Protein AF-0000000084360233 (afdb_homodimer)

pLDDT: mean 89.82, std 8.95, range [56.59, 98.44]

Secondary structure (DSSP, 8-state):
---HHHHHHHHHHHHHHHHHHHHHHTSHHHHTSHHHHHHHHHHHHHHHHHHTTTHHHHHHHHTT--HHHHHHHHHHHHHHHHHHHHHHHHHHHHSEEEE--SSHHHHHHHHHHHHHHHHHHHHHIIIIIHHHHHHHHHH-/---HHHHHHHHHHHHHHHHHHHHHHTSHHHHTSHHHHHHHHHHHHHHHHHHTTTHHHHHHHHTT--HHHHHHHHHHHHHHHHHHHHHHHHHHHHSBTBS--SSHHHHHHHHHHHHHHHHHHHHHIIIIIHHHHHHHHHH-

Nearest PDB structures (foldseek):
  5xsj-assembly1_L  TM=4.490E-01  e=3.623E-01  Clostridium beijerinckii NCIMB 8052
  2lk4-assembly1_A  TM=4.803E-01  e=9.882E-01  Homo sapiens
  1ktm-assembly1_A  TM=4.653E-01  e=1.476E+00  Gallus gallus
  2l6h-assembly1_A  TM=3.583E-01  e=4.428E-01  unclassified
  5xsj-assembly1_L  TM=4.474E-01  e=2.215E-01  Clostridium beijerinckii NCIMB 8052

Foldseek 3Di:
DDDPVNLLVLLVLLLVLLVVLLVQLVDPVSCPDPVSLVSVVVSLVSVVVSLCPCVVLLVVQCVPPDPVSPVVSVVLVVLSVVLVVLSVVLCVVQPPVHNPPPPSVVNSVSSNVNSVSSNVSSCCCVPPSVVVSVVVVVVD/DDDPVNLLVLLVLLLVLLVVLLVQLVDPVSCPDPVSLVSVVVSLVSVVVSLCPCVVLLVVQCVPPDPVSPVVSVVLNVLSVVLVVLSVVLCVVQPPVHNPPPPSVVNSVSSNVNSVSSNVSSCCCVPPSVVVSVVVVVVD

Sequence (280 aa):
MISIAYLNEQNHQIAELAKVLAYLFQDREMCDSEVTYELFERYLEKFDAHMSKNKEIYSTMLNNHDGSVKATVERFMEGEREIKRVFKAYTSKWCTNGLHIANHQEFAKESDEMFELVWNRIQAESEQLYPFFREYRDAAMISIAYLNEQNHQIAELAKVLAYLFQDREMCDSEVTYELFERYLEKFDAHMSKNKEIYSTMLNNHDGSVKATVERFMEGEREIKRVFKAYTSKWCTNGLHIANHQEFAKESDEMFELVWNRIQAESEQLYPFFREYRDAA

Radius of gyration: 24.99 Å; Cα contacts (8 Å, |Δi|>4): 173; chains: 2; bounding box: 40×82×51 Å

Structure (mmCIF, N/CA/C/O backbone):
data_AF-0000000084360233-model_v1
#
loop_
_entity.id
_entity.type
_entity.pdbx_description
1 polymer 'Hemerythrin-like domain-containing protein'
#
loop_
_atom_site.group_PDB
_atom_site.id
_atom_site.type_symbol
_atom_site.label_atom_id
_atom_site.label_alt_id
_atom_site.label_comp_id
_atom_site.label_asym_id
_atom_site.label_entity_id
_atom_site.label_seq_id
_atom_site.pdbx_PDB_ins_code
_atom_site.Cartn_x
_atom_site.Cartn_y
_atom_site.Cartn_z
_atom_site.occupancy
_atom_site.B_iso_or_equiv
_atom_site.auth_seq_id
_atom_site.auth_comp_id
_atom_site.auth_asym_id
_atom_site.auth_atom_id
_atom_site.pdbx_PDB_model_num
ATOM 1 N N . MET A 1 1 ? -19.828 23.625 3.701 1 64 1 MET A N 1
ATOM 2 C CA . MET A 1 1 ? -18.859 23.938 4.746 1 64 1 MET A CA 1
ATOM 3 C C . MET A 1 1 ? -17.969 22.734 5.059 1 64 1 MET A C 1
ATOM 5 O O . MET A 1 1 ? -18.484 21.625 5.211 1 64 1 MET A O 1
ATOM 9 N N . ILE A 1 2 ? -16.688 22.922 4.934 1 71.44 2 ILE A N 1
ATOM 10 C CA . ILE A 1 2 ? -15.805 21.781 5.133 1 71.44 2 ILE A CA 1
ATOM 11 C C . ILE A 1 2 ? -15.75 21.422 6.617 1 71.44 2 ILE A C 1
ATOM 13 O O . ILE A 1 2 ? -15.711 22.297 7.473 1 71.44 2 ILE A O 1
ATOM 17 N N . SER A 1 3 ? -16.016 20.156 6.902 1 87.31 3 SER A N 1
ATOM 18 C CA . SER A 1 3 ? -16.031 19.641 8.273 1 87.31 3 SER A CA 1
ATOM 19 C C . SER A 1 3 ? -14.617 19.391 8.781 1 87.31 3 SER A C 1
ATOM 21 O O . SER A 1 3 ? -13.773 18.844 8.062 1 87.31 3 SER A O 1
ATOM 23 N N . ILE A 1 4 ? -14.344 19.922 9.938 1 90.56 4 ILE A N 1
ATOM 24 C CA . ILE A 1 4 ? -13.062 19.703 10.594 1 90.56 4 ILE A CA 1
ATOM 25 C C . ILE A 1 4 ? -12.805 18.203 10.711 1 90.56 4 ILE A C 1
ATOM 27 O O . ILE A 1 4 ? -11.664 17.75 10.594 1 90.56 4 ILE A O 1
ATOM 31 N N . ALA A 1 5 ? -13.836 17.469 10.953 1 91.56 5 ALA A N 1
ATOM 32 C CA . ALA A 1 5 ? -13.711 16.016 11.031 1 91.56 5 ALA A CA 1
ATOM 33 C C . ALA A 1 5 ? -13.148 15.445 9.734 1 91.56 5 ALA A C 1
ATOM 35 O O . ALA A 1 5 ? -12.312 14.539 9.766 1 91.56 5 ALA A O 1
ATOM 36 N N . TYR A 1 6 ? -13.602 15.992 8.656 1 92.69 6 TYR A N 1
ATOM 37 C CA . TYR A 1 6 ? -13.125 15.562 7.344 1 92.69 6 TYR A CA 1
ATOM 38 C C . TYR A 1 6 ? -11.648 15.914 7.164 1 92.69 6 TYR A C 1
ATOM 40 O O . TYR A 1 6 ? -10.867 15.094 6.691 1 92.69 6 TYR A O 1
ATOM 48 N N . LEU A 1 7 ? -11.25 17.031 7.586 1 93.69 7 LEU A N 1
ATOM 49 C CA . LEU A 1 7 ? -9.875 17.484 7.457 1 93.69 7 LEU A CA 1
ATOM 50 C C . LEU A 1 7 ? -8.945 16.656 8.336 1 93.69 7 LEU A C 1
ATOM 52 O O . LEU A 1 7 ? -7.836 16.312 7.918 1 93.69 7 LEU A O 1
ATOM 56 N N . ASN A 1 8 ? -9.438 16.328 9.484 1 93.94 8 ASN A N 1
ATOM 57 C CA . ASN A 1 8 ? -8.672 15.469 10.375 1 93.94 8 ASN A CA 1
ATOM 58 C C . ASN A 1 8 ? -8.477 14.07 9.781 1 93.94 8 ASN A C 1
ATOM 60 O O . ASN A 1 8 ? -7.406 13.477 9.93 1 93.94 8 ASN A O 1
ATOM 64 N N . GLU A 1 9 ? -9.516 13.641 9.188 1 94.75 9 GLU A N 1
ATOM 65 C CA . GLU A 1 9 ? -9.422 12.336 8.539 1 94.75 9 GLU A CA 1
ATOM 66 C C . GLU A 1 9 ? -8.398 12.352 7.41 1 94.75 9 GLU A C 1
ATOM 68 O O . GLU A 1 9 ? -7.598 11.422 7.27 1 94.75 9 GLU A O 1
ATOM 73 N N . GLN A 1 10 ? -8.398 13.352 6.617 1 94.5 10 GLN A N 1
ATOM 74 C CA . GLN A 1 10 ? -7.41 13.492 5.551 1 94.5 10 GLN A CA 1
ATOM 75 C C . GLN A 1 10 ? -5.996 13.555 6.117 1 94.5 10 GLN A C 1
ATOM 77 O O . GLN A 1 10 ? -5.082 12.914 5.59 1 94.5 10 GLN A O 1
ATOM 82 N N . ASN A 1 11 ? -5.809 14.289 7.195 1 95.69 11 ASN A N 1
ATOM 83 C CA . ASN A 1 11 ? -4.516 14.367 7.867 1 95.69 11 ASN A CA 1
ATOM 84 C C . ASN A 1 11 ? -4.039 12.992 8.328 1 95.69 11 ASN A C 1
ATOM 86 O O . ASN A 1 11 ? -2.867 12.648 8.156 1 95.69 11 ASN A O 1
ATOM 90 N N . HIS A 1 12 ? -4.977 12.312 8.859 1 95.81 12 HIS A N 1
ATOM 91 C CA . HIS A 1 12 ? -4.645 10.977 9.344 1 95.81 12 HIS A CA 1
ATOM 92 C C . HIS A 1 12 ? -4.191 10.078 8.203 1 95.81 12 HIS A C 1
ATOM 94 O O . HIS A 1 12 ? -3.184 9.375 8.32 1 95.81 12 HIS A O 1
ATOM 100 N N . GLN A 1 13 ? -4.883 10.086 7.117 1 96.88 13 GLN A N 1
ATOM 101 C CA . GLN A 1 13 ? -4.555 9.258 5.965 1 96.88 13 GLN A CA 1
ATOM 102 C C . GLN A 1 13 ? -3.186 9.625 5.395 1 96.88 13 GLN A C 1
ATOM 104 O O . GLN A 1 13 ? -2.389 8.742 5.066 1 96.88 13 GLN A O 1
ATOM 109 N N . ILE A 1 14 ? -2.922 10.859 5.258 1 97.69 14 ILE A N 1
ATOM 110 C CA . ILE A 1 14 ? -1.647 11.328 4.727 1 97.69 14 ILE A CA 1
ATOM 111 C C . ILE A 1 14 ? -0.513 10.914 5.664 1 97.69 14 ILE A C 1
ATOM 113 O O . ILE A 1 14 ? 0.525 10.43 5.211 1 97.69 14 ILE A O 1
ATOM 117 N N . ALA A 1 15 ? -0.754 11.078 6.973 1 97.5 15 ALA A N 1
ATOM 118 C CA . ALA A 1 15 ? 0.267 10.734 7.957 1 97.5 15 ALA A CA 1
ATOM 119 C C . ALA A 1 15 ? 0.583 9.242 7.926 1 97.5 15 ALA A C 1
ATOM 121 O O . ALA A 1 15 ? 1.75 8.852 7.996 1 97.5 15 ALA A O 1
ATOM 122 N N . GLU A 1 16 ? -0.415 8.5 7.859 1 97.69 16 GLU A N 1
ATOM 123 C CA . GLU A 1 16 ? -0.208 7.059 7.852 1 97.69 16 GLU A CA 1
ATOM 124 C C . GLU A 1 16 ? 0.514 6.609 6.586 1 97.69 16 GLU A C 1
ATOM 126 O O . GLU A 1 16 ? 1.427 5.781 6.645 1 97.69 16 GLU A O 1
ATOM 131 N N . LEU A 1 17 ? 0.14 7.113 5.434 1 98.38 17 LEU A N 1
ATOM 132 C CA . LEU A 1 17 ? 0.831 6.805 4.188 1 98.38 17 LEU A CA 1
ATOM 133 C C . LEU A 1 17 ? 2.307 7.18 4.277 1 98.38 17 LEU A C 1
ATOM 135 O O . LEU A 1 17 ? 3.174 6.406 3.857 1 98.38 17 LEU A O 1
ATOM 139 N N . ALA A 1 18 ? 2.539 8.344 4.812 1 98.19 18 ALA A N 1
ATOM 140 C CA . ALA A 1 18 ? 3.918 8.805 4.949 1 98.19 18 ALA A CA 1
ATOM 141 C C . ALA A 1 18 ? 4.738 7.84 5.797 1 98.19 18 ALA A C 1
ATOM 143 O O . ALA A 1 18 ? 5.883 7.527 5.465 1 98.19 18 ALA A O 1
ATOM 144 N N . LYS A 1 19 ? 4.148 7.418 6.855 1 97.75 19 LYS A N 1
ATOM 145 C CA . LYS A 1 19 ? 4.844 6.512 7.758 1 97.75 19 LYS A CA 1
ATOM 146 C C . LYS A 1 19 ? 5.18 5.191 7.066 1 97.75 19 LYS A C 1
ATOM 148 O O . LYS A 1 19 ? 6.301 4.695 7.172 1 97.75 19 LYS A O 1
ATOM 153 N N . VAL A 1 20 ? 4.254 4.629 6.414 1 98.25 20 VAL A N 1
ATOM 154 C CA . VAL A 1 20 ? 4.438 3.359 5.715 1 98.25 20 VAL A CA 1
ATOM 155 C C . VAL A 1 20 ? 5.469 3.527 4.602 1 98.25 20 VAL A C 1
ATOM 157 O O . VAL A 1 20 ? 6.359 2.689 4.438 1 98.25 20 VAL A O 1
ATOM 160 N N . LEU A 1 21 ? 5.367 4.578 3.848 1 98.06 21 LEU A N 1
ATOM 161 C CA . LEU A 1 21 ? 6.297 4.84 2.754 1 98.06 21 LEU A CA 1
ATOM 162 C C . LEU A 1 21 ? 7.715 5.02 3.281 1 98.06 21 LEU A C 1
ATOM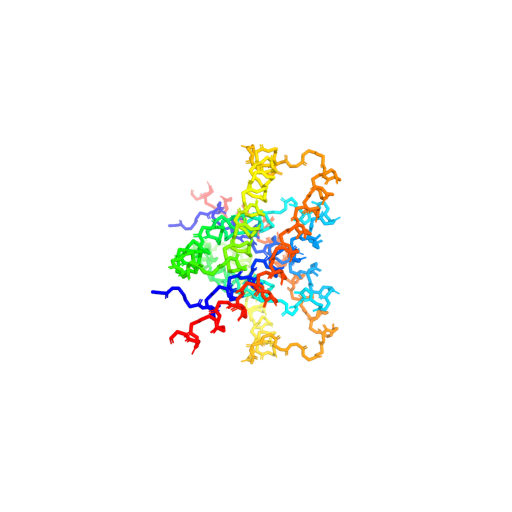 164 O O . LEU A 1 21 ? 8.672 4.516 2.688 1 98.06 21 LEU A O 1
ATOM 168 N N . ALA A 1 22 ? 7.816 5.781 4.375 1 97.69 22 ALA A N 1
ATOM 169 C CA . ALA A 1 22 ? 9.141 5.965 4.973 1 97.69 22 ALA A CA 1
ATOM 170 C C . ALA A 1 22 ? 9.781 4.625 5.309 1 97.69 22 ALA A C 1
ATOM 172 O O . ALA A 1 22 ? 10.984 4.441 5.105 1 97.69 22 ALA A O 1
ATOM 173 N N . TYR A 1 23 ? 8.977 3.748 5.797 1 98 23 TYR A N 1
ATOM 174 C CA . TYR A 1 23 ? 9.445 2.41 6.133 1 98 23 TYR A CA 1
ATOM 175 C C . TYR A 1 23 ? 9.844 1.643 4.875 1 98 23 TYR A C 1
ATOM 177 O O . TYR A 1 23 ? 10.922 1.043 4.824 1 98 23 TYR A O 1
ATOM 185 N N . LEU A 1 24 ? 9.086 1.691 3.869 1 97.75 24 LEU A N 1
ATOM 186 C CA . LEU A 1 24 ? 9.328 0.963 2.627 1 97.75 24 LEU A CA 1
ATOM 187 C C . LEU A 1 24 ? 10.547 1.518 1.897 1 97.75 24 LEU A C 1
ATOM 189 O O . LEU A 1 24 ? 11.312 0.762 1.297 1 97.75 24 LEU A O 1
ATOM 193 N N . PHE A 1 25 ? 10.734 2.789 1.961 1 96.38 25 PHE A N 1
ATOM 194 C CA . PHE A 1 25 ? 11.812 3.439 1.226 1 96.38 25 PHE A CA 1
ATOM 195 C C . PHE A 1 25 ? 13.164 3.066 1.811 1 96.38 25 PHE A C 1
ATOM 197 O O . PHE A 1 25 ? 14.203 3.273 1.173 1 96.38 25 PHE A O 1
ATOM 204 N N . GLN A 1 26 ? 13.164 2.539 3.027 1 95.56 26 GLN A N 1
ATOM 205 C CA . GLN A 1 26 ? 14.43 2.168 3.652 1 95.56 26 GLN A CA 1
ATOM 206 C C . GLN A 1 26 ? 15.07 0.985 2.932 1 95.56 26 GLN A C 1
ATOM 208 O O . GLN A 1 26 ? 16.297 0.804 2.99 1 95.56 26 GLN A O 1
ATOM 213 N N . ASP A 1 27 ? 14.234 0.154 2.346 1 95.5 27 ASP A N 1
ATOM 214 C CA . ASP A 1 27 ? 14.695 -1.024 1.617 1 95.5 27 ASP A CA 1
ATOM 215 C C . ASP A 1 27 ? 14.578 -0.819 0.109 1 95.5 27 ASP A C 1
ATOM 217 O O . ASP A 1 27 ? 13.484 -0.579 -0.406 1 95.5 27 ASP A O 1
ATOM 221 N N . ARG A 1 28 ? 15.734 -0.957 -0.567 1 93.44 28 ARG A N 1
ATOM 222 C CA . ARG A 1 28 ? 15.797 -0.672 -1.997 1 93.44 28 ARG A CA 1
ATOM 223 C C . ARG A 1 28 ? 14.805 -1.542 -2.77 1 93.44 28 ARG A C 1
ATOM 225 O O . ARG A 1 28 ? 14.094 -1.054 -3.65 1 93.44 28 ARG A O 1
ATOM 232 N N . GLU A 1 29 ? 14.766 -2.803 -2.502 1 93.75 29 GLU A N 1
ATOM 233 C CA . GLU A 1 29 ? 13.875 -3.727 -3.199 1 93.75 29 GLU A CA 1
ATOM 234 C C . GLU A 1 29 ? 12.414 -3.344 -2.992 1 93.75 29 GLU A C 1
ATOM 236 O O . GLU A 1 29 ? 11.617 -3.389 -3.93 1 93.75 29 GLU A O 1
ATOM 241 N N . MET A 1 30 ? 11.992 -3.021 -1.772 1 95.44 30 MET A N 1
ATOM 242 C CA . MET A 1 30 ? 10.633 -2.584 -1.476 1 95.44 30 MET A CA 1
ATOM 243 C C . MET A 1 30 ? 10.328 -1.252 -2.154 1 95.44 30 MET A C 1
ATOM 245 O O . MET A 1 30 ? 9.242 -1.065 -2.709 1 95.44 30 MET A O 1
ATOM 249 N N . CYS A 1 31 ? 11.328 -0.363 -2.096 1 93.94 31 CYS A N 1
ATOM 250 C CA . CYS A 1 31 ? 11.188 0.957 -2.699 1 93.94 31 CYS A CA 1
ATOM 251 C C . CYS A 1 31 ? 10.898 0.844 -4.191 1 93.94 31 CYS A C 1
ATOM 253 O O . CYS A 1 31 ? 10.102 1.619 -4.734 1 93.94 31 CYS A O 1
ATOM 255 N N . ASP A 1 32 ? 11.398 -0.139 -4.863 1 91.94 32 ASP A N 1
ATOM 256 C CA . ASP A 1 32 ? 11.312 -0.268 -6.316 1 91.94 32 ASP A CA 1
ATOM 257 C C . ASP A 1 32 ? 10.062 -1.034 -6.734 1 91.94 32 ASP A C 1
ATOM 259 O O . ASP A 1 32 ? 9.789 -1.191 -7.926 1 91.94 32 ASP A O 1
ATOM 263 N N . SER A 1 33 ? 9.289 -1.465 -5.773 1 93.81 33 SER A N 1
ATOM 264 C CA . SER A 1 33 ? 8.102 -2.25 -6.105 1 93.81 33 SER A CA 1
ATOM 265 C C . SER A 1 33 ? 7 -1.371 -6.684 1 93.81 33 SER A C 1
ATOM 267 O O . SER A 1 33 ? 6.91 -0.185 -6.355 1 93.81 33 SER A O 1
ATOM 269 N N . GLU A 1 34 ? 6.164 -1.974 -7.48 1 94.06 34 GLU A N 1
ATOM 270 C CA . GLU A 1 34 ? 5.004 -1.28 -8.023 1 94.06 34 GLU A CA 1
ATOM 271 C C . GLU A 1 34 ? 4.023 -0.896 -6.922 1 94.06 34 GLU A C 1
ATOM 273 O O . GLU A 1 34 ? 3.381 0.155 -6.992 1 94.06 34 GLU A O 1
ATOM 278 N N . VAL A 1 35 ? 3.9 -1.706 -5.961 1 96.31 35 VAL A N 1
ATOM 279 C CA . VAL A 1 35 ? 3.014 -1.453 -4.828 1 96.31 35 VAL A CA 1
ATOM 280 C C . VAL A 1 35 ? 3.426 -0.162 -4.125 1 96.31 35 VAL A C 1
ATOM 282 O O . VAL A 1 35 ? 2.586 0.698 -3.852 1 96.31 35 VAL A O 1
ATOM 285 N N . THR A 1 36 ? 4.73 -0.041 -3.857 1 95.94 36 THR A N 1
ATOM 286 C CA . THR A 1 36 ? 5.238 1.157 -3.201 1 95.94 36 THR A CA 1
ATOM 287 C C . THR A 1 36 ? 5.027 2.387 -4.078 1 95.94 36 THR A C 1
ATOM 289 O O . THR A 1 36 ? 4.668 3.457 -3.582 1 95.94 36 THR A O 1
ATOM 292 N N . TYR A 1 37 ? 5.238 2.223 -5.297 1 93.94 37 TYR A N 1
ATOM 293 C CA . TYR A 1 37 ? 4.996 3.32 -6.227 1 93.94 37 TYR A CA 1
ATOM 294 C C . TYR A 1 37 ? 3.545 3.779 -6.164 1 93.94 37 TYR A C 1
ATOM 296 O O . TYR A 1 37 ? 3.27 4.98 -6.109 1 93.94 37 TYR A O 1
ATOM 304 N N . GLU A 1 38 ? 2.652 2.85 -6.148 1 95.31 38 GLU A N 1
ATOM 305 C CA . GLU A 1 38 ? 1.23 3.172 -6.066 1 95.31 38 GLU A CA 1
ATOM 306 C C . GLU A 1 38 ? 0.905 3.91 -4.773 1 95.31 38 GLU A C 1
ATOM 308 O O . GLU A 1 38 ? 0.129 4.867 -4.777 1 95.31 38 GLU A O 1
ATOM 313 N N . LEU A 1 39 ? 1.466 3.438 -3.693 1 97.06 39 LEU A N 1
ATOM 314 C CA . LEU A 1 39 ? 1.26 4.102 -2.41 1 97.06 39 LEU A CA 1
ATOM 315 C C . LEU A 1 39 ? 1.809 5.527 -2.441 1 97.06 39 LEU A C 1
ATOM 317 O O . LEU A 1 39 ? 1.197 6.445 -1.89 1 97.06 39 LEU A O 1
ATOM 321 N N . PHE A 1 40 ? 2.949 5.699 -3.084 1 95.5 40 PHE A N 1
ATOM 322 C CA . PHE A 1 40 ? 3.572 7.012 -3.203 1 95.5 40 PHE A CA 1
ATOM 323 C C . PHE A 1 40 ? 2.699 7.957 -4.023 1 95.5 40 PHE A C 1
ATOM 325 O O . PHE A 1 40 ? 2.467 9.102 -3.625 1 95.5 40 PHE A O 1
ATOM 332 N N . GLU A 1 41 ? 2.188 7.484 -5.098 1 93.81 41 GLU A N 1
ATOM 333 C CA . GLU A 1 41 ? 1.28 8.289 -5.91 1 93.81 41 GLU A CA 1
ATOM 334 C C . GLU A 1 41 ? 0.041 8.695 -5.121 1 93.81 41 GLU A C 1
ATOM 336 O O . GLU A 1 41 ? -0.411 9.836 -5.211 1 93.81 41 GLU A O 1
ATOM 341 N N . ARG A 1 42 ? -0.472 7.805 -4.406 1 96.69 42 ARG A N 1
ATOM 342 C CA . ARG A 1 42 ? -1.631 8.086 -3.564 1 96.69 42 ARG A CA 1
ATOM 343 C C . ARG A 1 42 ? -1.31 9.164 -2.535 1 96.69 42 ARG A C 1
ATOM 345 O O . ARG A 1 42 ? -2.125 10.055 -2.289 1 96.69 42 ARG A O 1
ATOM 352 N N . TYR A 1 43 ? -0.134 9.016 -1.967 1 96.62 43 TYR A N 1
ATOM 353 C CA . TYR A 1 43 ? 0.316 10.031 -1.017 1 96.62 43 TYR A CA 1
ATOM 354 C C . TYR A 1 43 ? 0.349 11.406 -1.663 1 96.62 43 TYR A C 1
ATOM 356 O O . TYR A 1 43 ? -0.182 12.375 -1.109 1 96.62 43 TYR A O 1
ATOM 364 N N . LEU A 1 44 ? 0.957 11.477 -2.814 1 93.69 44 LEU A N 1
ATOM 365 C CA . LEU A 1 44 ? 1.079 12.742 -3.523 1 93.69 44 LEU A CA 1
ATOM 366 C C . LEU A 1 44 ? -0.295 13.312 -3.863 1 93.69 44 LEU A C 1
ATOM 368 O O . LEU A 1 44 ? -0.539 14.508 -3.686 1 93.69 44 LEU A O 1
ATOM 372 N N . GLU A 1 45 ? -1.158 12.484 -4.254 1 94.31 45 GLU A N 1
ATOM 373 C CA . GLU A 1 45 ? -2.508 12.898 -4.629 1 94.31 45 GLU A CA 1
ATOM 374 C C . GLU A 1 45 ? -3.281 13.414 -3.422 1 94.31 45 GLU A C 1
ATOM 376 O O . GLU A 1 45 ? -3.941 14.453 -3.502 1 94.31 45 GLU A O 1
ATOM 381 N N . LYS A 1 46 ? -3.199 12.672 -2.404 1 95.75 46 LYS A N 1
ATOM 382 C CA . LYS A 1 46 ? -3.92 13.07 -1.197 1 95.75 46 LYS A CA 1
ATOM 383 C C . LYS A 1 46 ? -3.383 14.391 -0.647 1 95.75 46 LYS A C 1
ATOM 385 O O . LYS A 1 46 ? -4.152 15.234 -0.188 1 95.75 46 LYS A O 1
ATOM 390 N N . PHE A 1 47 ? -2.086 14.492 -0.658 1 94.44 47 PHE A N 1
ATOM 391 C CA . PHE A 1 47 ? -1.478 15.734 -0.196 1 94.44 47 PHE A CA 1
ATOM 392 C C . PHE A 1 47 ? -1.933 16.906 -1.051 1 94.44 47 PHE A C 1
ATOM 394 O O . PHE A 1 47 ? -2.338 17.938 -0.522 1 94.44 47 PHE A O 1
ATOM 401 N N . ASP A 1 48 ? -1.894 16.766 -2.311 1 90.75 48 ASP A N 1
ATOM 402 C CA . ASP A 1 48 ? -2.305 17.828 -3.229 1 90.75 48 ASP A CA 1
ATOM 403 C C . ASP A 1 48 ? -3.762 18.219 -3 1 90.75 48 ASP A C 1
ATOM 405 O O . ASP A 1 48 ? -4.09 19.406 -2.951 1 90.75 48 ASP A O 1
ATOM 409 N N . ALA A 1 49 ? -4.562 17.266 -2.842 1 91.12 49 ALA A N 1
ATOM 410 C CA . ALA A 1 49 ? -5.984 17.516 -2.613 1 91.12 49 ALA A CA 1
ATOM 411 C C . ALA A 1 49 ? -6.207 18.234 -1.286 1 91.12 49 ALA A C 1
ATOM 413 O O . ALA A 1 49 ? -7.098 19.078 -1.173 1 91.12 49 ALA A O 1
ATOM 414 N N . HIS A 1 50 ? -5.359 17.859 -0.31 1 92.25 50 HIS A N 1
ATOM 415 C CA . HIS A 1 50 ? -5.512 18.406 1.03 1 92.25 50 HIS A CA 1
ATOM 416 C C . HIS A 1 50 ? -5.051 19.859 1.08 1 92.25 50 HIS A C 1
ATOM 418 O O . HIS A 1 50 ? -5.613 20.672 1.823 1 92.25 50 HIS A O 1
ATOM 424 N N . MET A 1 51 ? -4.066 20.312 0.364 1 87.12 51 MET A N 1
ATOM 425 C CA . MET A 1 51 ? -3.406 21.609 0.454 1 87.12 51 MET A CA 1
ATOM 426 C C . MET A 1 51 ? -4.379 22.734 0.123 1 87.12 51 MET A C 1
ATOM 428 O O . MET A 1 51 ? -4.246 23.844 0.638 1 87.12 51 MET A O 1
ATOM 432 N N . SER A 1 52 ? -5.438 22.469 -0.57 1 82.94 52 SER A N 1
ATOM 433 C CA . SER A 1 52 ? -6.344 23.547 -0.952 1 82.94 52 SER A CA 1
ATOM 434 C C . SER A 1 52 ? -7.602 23.547 -0.09 1 82.94 52 SER A C 1
ATOM 436 O O . SER A 1 52 ? -8.469 24.406 -0.243 1 82.94 52 SER A O 1
ATOM 438 N N . LYS A 1 53 ? -7.73 22.766 0.861 1 87.56 53 LYS A N 1
ATOM 439 C CA . LYS A 1 53 ? -9 22.578 1.553 1 87.56 53 LYS A CA 1
ATOM 440 C C . LYS A 1 53 ? -9.148 23.562 2.711 1 87.56 53 LYS A C 1
ATOM 442 O O . LYS A 1 53 ? -10.266 23.859 3.143 1 87.56 53 LYS A O 1
ATOM 447 N N . ASN A 1 54 ? -8.039 24.062 3.227 1 87.38 54 ASN A N 1
ATOM 448 C CA . ASN A 1 54 ? -8.102 24.984 4.359 1 87.38 54 ASN A CA 1
ATOM 449 C C . ASN A 1 54 ? -8.57 26.375 3.932 1 87.38 54 ASN A C 1
ATOM 451 O O . ASN A 1 54 ? -8.812 27.234 4.777 1 87.38 54 ASN A O 1
ATOM 455 N N . LYS A 1 55 ? -8.773 26.594 2.656 1 87.12 55 LYS A N 1
ATOM 456 C CA . LYS A 1 55 ? -9.102 27.906 2.129 1 87.12 55 LYS A CA 1
ATOM 457 C C . LYS A 1 55 ? -10.406 28.422 2.721 1 87.12 55 LYS A C 1
ATOM 459 O O . LYS A 1 55 ? -10.531 29.625 3.021 1 87.12 55 LYS A O 1
ATOM 464 N N . GLU A 1 56 ? -11.336 27.609 2.791 1 85.88 56 GLU A N 1
ATOM 465 C CA . GLU A 1 56 ? -12.609 28.016 3.365 1 85.88 56 GLU A CA 1
ATOM 466 C C . GLU A 1 56 ? -12.453 28.469 4.809 1 85.88 56 GLU A C 1
ATOM 468 O O . GLU A 1 56 ? -13.117 29.422 5.246 1 85.88 56 GLU A O 1
ATOM 473 N N . ILE A 1 57 ? -11.656 27.75 5.527 1 87.88 57 ILE A N 1
ATOM 474 C CA . ILE A 1 57 ? -11.391 28.125 6.914 1 87.88 57 ILE A CA 1
ATOM 475 C C . ILE A 1 57 ? -10.75 29.516 6.961 1 87.88 57 ILE A C 1
ATOM 477 O O . ILE A 1 57 ? -11.164 30.359 7.754 1 87.88 57 ILE A O 1
ATOM 481 N N . TYR A 1 58 ? -9.812 29.75 6.109 1 88.69 58 TYR A N 1
ATOM 482 C CA . TYR A 1 58 ? -9.141 31.031 6.043 1 88.69 58 TYR A CA 1
ATOM 483 C C . TYR A 1 58 ? -10.133 32.156 5.73 1 88.69 58 TYR A C 1
ATOM 485 O O . TYR A 1 58 ? -10.18 33.156 6.434 1 88.69 58 TYR A O 1
ATOM 493 N N . SER A 1 59 ? -10.945 31.953 4.762 1 87.75 59 SER A N 1
ATOM 494 C CA . SER A 1 59 ? -11.891 32.969 4.32 1 87.75 59 SER A CA 1
ATOM 495 C C . SER A 1 59 ? -12.875 33.312 5.426 1 87.75 59 SER A C 1
ATOM 497 O O . SER A 1 59 ? -13.188 34.5 5.641 1 87.75 59 SER A O 1
ATOM 499 N N . THR A 1 60 ? -13.367 32.312 6.043 1 85.19 60 THR A N 1
ATOM 500 C CA . THR A 1 60 ? -14.328 32.531 7.129 1 85.19 60 THR A CA 1
ATOM 501 C C . THR A 1 60 ? -13.703 33.312 8.266 1 85.19 60 THR A C 1
ATOM 503 O O . THR A 1 60 ? -14.328 34.25 8.805 1 85.19 60 THR A O 1
ATOM 506 N N . MET A 1 61 ? -12.477 33.094 8.586 1 86.12 61 MET A N 1
ATOM 507 C CA . MET A 1 61 ? -11.812 33.719 9.734 1 86.12 61 MET A CA 1
ATOM 508 C C . MET A 1 61 ? -11.32 35.094 9.391 1 86.12 61 MET A C 1
ATOM 510 O O . MET A 1 61 ? -11.25 35.969 10.258 1 86.12 61 MET A O 1
ATOM 514 N N . LEU A 1 62 ? -10.984 35.344 8.203 1 85.31 62 LEU A N 1
ATOM 515 C CA . LEU A 1 62 ? -10.461 36.625 7.773 1 85.31 62 LEU A CA 1
ATOM 516 C C . LEU A 1 62 ? -11.57 37.6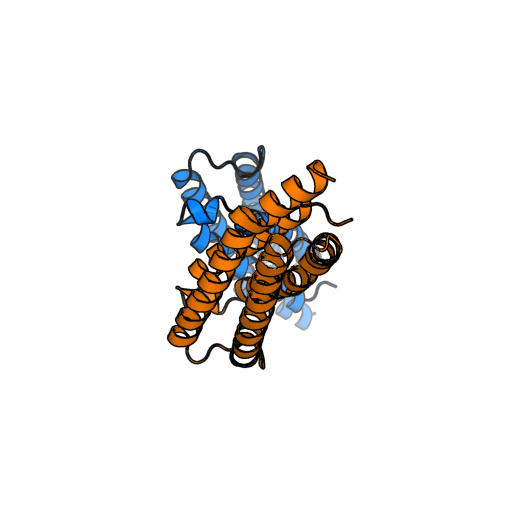88 7.707 1 85.31 62 LEU A C 1
ATOM 518 O O . LEU A 1 62 ? -11.305 38.875 7.762 1 85.31 62 LEU A O 1
ATOM 522 N N . ASN A 1 63 ? -12.773 37.312 7.703 1 77.75 63 ASN A N 1
ATOM 523 C CA . ASN A 1 63 ? -13.875 38.25 7.648 1 77.75 63 ASN A CA 1
ATOM 524 C C . ASN A 1 63 ? -14.125 38.906 9.008 1 77.75 63 ASN A C 1
ATOM 526 O O . ASN A 1 63 ? -14.922 39.844 9.117 1 77.75 63 ASN A O 1
ATOM 530 N N . ASN A 1 64 ? -13.492 38.562 10.094 1 65.81 64 ASN A N 1
ATOM 531 C CA . ASN A 1 64 ? -13.906 39 11.422 1 65.81 64 ASN A CA 1
ATOM 532 C C . ASN A 1 64 ? -13.016 40.094 11.961 1 65.81 64 ASN A C 1
ATOM 534 O O . ASN A 1 64 ? -13.289 40.656 13.031 1 65.81 64 ASN A O 1
ATOM 538 N N . HIS A 1 65 ? -12.32 40.875 11.258 1 64.94 65 HIS A N 1
ATOM 539 C CA . HIS A 1 65 ? -11.602 42.125 11.523 1 64.94 65 HIS A CA 1
ATOM 540 C C . HIS A 1 65 ? -10.828 42.031 12.836 1 64.94 65 HIS A C 1
ATOM 542 O O . HIS A 1 65 ? -10.398 43.062 13.375 1 64.94 65 HIS A O 1
ATOM 548 N N . ASP A 1 66 ? -10.766 40.969 13.531 1 73.5 66 ASP A N 1
ATOM 549 C CA . ASP A 1 66 ? -9.906 40.844 14.703 1 73.5 66 ASP A CA 1
ATOM 550 C C . ASP A 1 66 ? -8.469 40.562 14.305 1 73.5 66 ASP A C 1
ATOM 552 O O . ASP A 1 66 ? -8.203 39.625 13.531 1 73.5 66 ASP A O 1
ATOM 556 N N . GLY A 1 67 ? -7.535 41.438 14.742 1 76.5 67 GLY A N 1
ATOM 557 C CA . GLY A 1 67 ? -6.129 41.438 14.383 1 76.5 67 GLY A CA 1
ATOM 558 C C . GLY A 1 67 ? -5.453 40.125 14.664 1 76.5 67 GLY A C 1
ATOM 559 O O . GLY A 1 67 ? -4.688 39.594 13.836 1 76.5 67 GLY A O 1
ATOM 560 N N . SER A 1 68 ? -5.727 39.562 15.836 1 78.31 68 SER A N 1
ATOM 561 C CA . SER A 1 68 ? -5.07 38.312 16.203 1 78.31 68 SER A CA 1
ATOM 562 C C . SER A 1 68 ? -5.492 37.156 15.289 1 78.31 68 SER A C 1
ATOM 564 O O . SER A 1 68 ? -4.668 36.312 14.906 1 78.31 68 SER A O 1
ATOM 566 N N . VAL A 1 69 ? -6.75 37.156 14.836 1 83.69 69 VAL A N 1
ATOM 567 C CA . VAL A 1 69 ? -7.281 36.156 13.945 1 83.69 69 VAL A CA 1
ATOM 568 C C . VAL A 1 69 ? -6.633 36.281 12.562 1 83.69 69 VAL A C 1
ATOM 570 O O . VAL A 1 69 ? -6.207 35.281 11.977 1 83.69 69 VAL A O 1
ATOM 573 N N . LYS A 1 70 ? -6.488 37.438 12.25 1 87.06 70 LYS A N 1
ATOM 574 C CA . LYS A 1 70 ? -5.883 37.719 10.945 1 87.06 70 LYS A CA 1
ATOM 575 C C . LYS A 1 70 ? -4.434 37.25 10.906 1 87.06 70 LYS A C 1
ATOM 577 O O . LYS A 1 70 ? -3.994 36.656 9.93 1 87.06 70 LYS A O 1
ATOM 582 N N . ALA A 1 71 ? -3.697 37.469 11.961 1 87.75 71 ALA A N 1
ATOM 583 C CA . ALA A 1 71 ? -2.287 37.094 12.031 1 87.75 71 ALA A CA 1
ATOM 584 C C . ALA A 1 71 ? -2.125 35.562 11.977 1 87.75 71 ALA A C 1
ATOM 586 O O . ALA A 1 71 ? -1.234 35.062 11.289 1 87.75 71 ALA A O 1
ATOM 587 N N . THR A 1 72 ? -2.951 34.844 12.68 1 88 72 THR A N 1
ATOM 588 C CA . THR A 1 72 ? -2.908 33.406 12.703 1 88 72 THR A CA 1
ATOM 589 C C . THR A 1 72 ? -3.211 32.844 11.32 1 88 72 THR A C 1
ATOM 591 O O . THR A 1 72 ? -2.49 31.953 10.828 1 88 72 THR A O 1
ATOM 594 N N . VAL A 1 73 ? -4.211 33.344 10.695 1 90.06 73 VAL A N 1
ATOM 595 C CA . VAL A 1 73 ? -4.625 32.875 9.383 1 90.06 73 VAL A CA 1
ATOM 596 C C . VAL A 1 73 ? -3.516 33.156 8.367 1 90.06 73 VAL A C 1
ATOM 598 O O . VAL A 1 73 ? -3.17 32.281 7.57 1 90.06 73 VAL A O 1
ATOM 601 N N . GLU A 1 74 ? -2.947 34.281 8.445 1 90.19 74 GLU A N 1
ATOM 602 C CA . GLU A 1 74 ? -1.889 34.656 7.508 1 90.19 74 GLU A CA 1
ATOM 603 C C . GLU A 1 74 ? -0.663 33.75 7.68 1 90.19 74 GLU A C 1
ATOM 605 O O . GLU A 1 74 ? -0.022 33.375 6.699 1 90.19 74 GLU A O 1
ATOM 610 N N . ARG A 1 75 ? -0.354 33.469 8.891 1 91.88 75 ARG A N 1
ATOM 611 C CA . ARG A 1 75 ? 0.761 32.562 9.164 1 91.88 75 ARG A CA 1
ATOM 612 C C . ARG A 1 75 ? 0.52 31.188 8.555 1 91.88 75 ARG A C 1
ATOM 614 O O . ARG A 1 75 ? 1.424 30.609 7.953 1 91.88 75 ARG A O 1
ATOM 621 N N . PHE A 1 76 ? -0.629 30.641 8.695 1 92.75 76 PHE A N 1
ATOM 622 C CA . PHE A 1 76 ? -0.958 29.328 8.148 1 92.75 76 PHE A CA 1
ATOM 623 C C . PHE A 1 76 ? -0.992 29.375 6.621 1 92.75 76 PHE A C 1
ATOM 625 O O . PHE A 1 76 ? -0.583 28.422 5.957 1 92.75 76 PHE A O 1
ATOM 632 N N . MET A 1 77 ? -1.427 30.438 6.078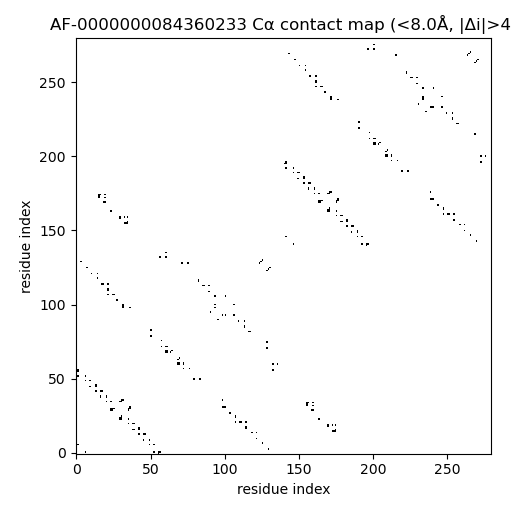 1 91.69 77 MET A N 1
ATOM 633 C CA . MET A 1 77 ? -1.445 30.609 4.625 1 91.69 77 MET A CA 1
ATOM 634 C C . MET A 1 77 ? -0.028 30.656 4.062 1 91.69 77 MET A C 1
ATOM 636 O O . MET A 1 77 ? 0.257 30.031 3.039 1 91.69 77 MET A O 1
ATOM 640 N N . GLU A 1 78 ? 0.789 31.359 4.727 1 92.06 78 GLU A N 1
ATOM 641 C CA . GLU A 1 78 ? 2.188 31.438 4.312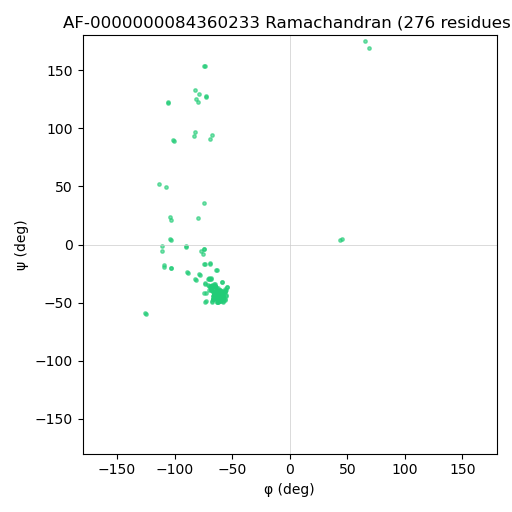 1 92.06 78 GLU A CA 1
ATOM 642 C C . GLU A 1 78 ? 2.865 30.078 4.414 1 92.06 78 GLU A C 1
ATOM 644 O O . GLU A 1 78 ? 3.613 29.688 3.516 1 92.06 78 GLU A O 1
ATOM 649 N N . GLY A 1 79 ? 2.646 29.391 5.527 1 91.88 79 GLY A N 1
ATOM 650 C CA . GLY A 1 79 ? 3.16 28.031 5.668 1 91.88 79 GLY A CA 1
ATOM 651 C C . GLY A 1 79 ? 2.701 27.094 4.562 1 91.88 79 GLY A C 1
ATOM 652 O O . GLY A 1 79 ? 3.48 26.281 4.066 1 91.88 79 GLY A O 1
ATOM 653 N N . GLU A 1 80 ? 1.454 27.266 4.164 1 91.94 80 GLU A N 1
ATOM 654 C CA . GLU A 1 80 ? 0.91 26.453 3.076 1 91.94 80 GLU A CA 1
ATOM 655 C C . GLU A 1 80 ? 1.633 26.75 1.764 1 91.94 80 GLU A C 1
ATOM 657 O O . GLU A 1 80 ? 1.962 25.828 1.017 1 91.94 80 GLU A O 1
ATOM 662 N N . ARG A 1 81 ? 1.846 27.953 1.48 1 91.88 81 ARG A N 1
ATOM 663 C CA . ARG A 1 81 ? 2.559 28.328 0.263 1 91.88 81 ARG A CA 1
ATOM 664 C C . ARG A 1 81 ? 3.957 27.719 0.239 1 91.88 81 ARG A C 1
ATOM 666 O O . ARG A 1 81 ? 4.398 27.203 -0.791 1 91.88 81 ARG A O 1
ATOM 673 N N . GLU A 1 82 ? 4.578 27.781 1.321 1 92.94 82 GLU A N 1
ATOM 674 C CA . GLU A 1 82 ? 5.945 27.281 1.412 1 92.94 82 GLU A CA 1
ATOM 675 C C . GLU A 1 82 ? 5.992 25.766 1.228 1 92.94 82 GLU A C 1
ATOM 677 O O . GLU A 1 82 ? 6.824 25.25 0.475 1 92.94 82 GLU A O 1
ATOM 682 N N . ILE A 1 83 ? 5.156 25.031 1.866 1 94.38 83 ILE A N 1
ATOM 683 C CA . ILE A 1 83 ? 5.18 23.578 1.781 1 94.38 83 ILE A CA 1
ATOM 684 C C . ILE A 1 83 ? 4.789 23.141 0.371 1 94.38 83 ILE A C 1
ATOM 686 O O . ILE A 1 83 ? 5.316 22.141 -0.143 1 94.38 83 ILE A O 1
ATOM 690 N N . LYS A 1 84 ? 3.9 23.844 -0.257 1 93.25 84 LYS A N 1
ATOM 691 C CA . LYS A 1 84 ? 3.529 23.547 -1.638 1 93.25 84 LYS A CA 1
ATOM 692 C C . LYS A 1 84 ? 4.723 23.719 -2.576 1 93.25 84 LYS A C 1
ATOM 694 O O . LYS A 1 84 ? 4.918 22.906 -3.492 1 93.25 84 LYS A O 1
ATOM 699 N N . ARG A 1 85 ? 5.445 24.766 -2.34 1 94 85 ARG A N 1
ATOM 700 C CA . ARG A 1 85 ? 6.633 25.016 -3.154 1 94 85 ARG A CA 1
ATOM 701 C C . ARG A 1 85 ? 7.648 23.891 -3 1 94 85 ARG A C 1
ATOM 703 O O . ARG A 1 85 ? 8.164 23.359 -3.992 1 94 85 ARG A O 1
ATOM 710 N N . VAL A 1 86 ? 7.91 23.547 -1.851 1 94 86 VAL A N 1
ATOM 711 C CA . VAL A 1 86 ? 8.875 22.484 -1.563 1 94 86 VAL A CA 1
ATOM 712 C C . VAL A 1 86 ? 8.375 21.172 -2.139 1 94 86 VAL A C 1
ATOM 714 O O . VAL A 1 86 ? 9.148 20.406 -2.725 1 94 86 VAL A O 1
ATOM 717 N N . PHE A 1 87 ? 7.16 20.906 -1.972 1 92.94 87 PHE A N 1
ATOM 718 C CA . PHE A 1 87 ? 6.547 19.688 -2.479 1 92.94 87 PHE A CA 1
ATOM 719 C C . PHE A 1 87 ? 6.652 19.625 -3.996 1 92.94 87 PHE A C 1
ATOM 721 O O . PHE A 1 87 ? 6.977 18.578 -4.555 1 92.94 87 PHE A O 1
ATOM 728 N N . LYS A 1 88 ? 6.344 20.688 -4.613 1 92.31 88 LYS A N 1
ATOM 729 C CA . LYS A 1 88 ? 6.441 20.734 -6.07 1 92.31 88 LYS A CA 1
ATOM 730 C C . LYS A 1 88 ? 7.867 20.453 -6.535 1 92.31 88 LYS A C 1
ATOM 732 O O . LYS A 1 88 ? 8.078 19.719 -7.508 1 92.31 88 LYS A O 1
ATOM 737 N N . ALA A 1 89 ? 8.836 21.047 -5.941 1 93 89 ALA A N 1
ATOM 738 C CA . ALA A 1 89 ? 10.242 20.797 -6.266 1 93 89 ALA A CA 1
ATOM 739 C C . ALA A 1 89 ? 10.594 19.328 -6.066 1 93 89 ALA A C 1
ATOM 741 O O . ALA A 1 89 ? 11.273 18.719 -6.898 1 93 89 ALA A O 1
ATOM 742 N N . TYR A 1 90 ? 10.148 18.766 -5.004 1 93.06 90 TYR A N 1
ATOM 743 C CA . TYR A 1 90 ? 10.375 17.359 -4.66 1 93.06 90 TYR A CA 1
ATOM 744 C C . TYR A 1 90 ? 9.789 16.438 -5.719 1 93.06 90 TYR A C 1
ATOM 746 O O . TYR A 1 90 ? 10.461 15.531 -6.203 1 93.06 90 TYR A O 1
ATOM 754 N N . THR A 1 91 ? 8.555 16.672 -6.121 1 90.56 91 THR A N 1
ATOM 755 C CA . THR A 1 91 ? 7.879 15.812 -7.086 1 90.56 91 THR A CA 1
ATOM 756 C C . THR A 1 91 ? 8.492 15.969 -8.477 1 90.56 91 THR A C 1
ATOM 758 O O . THR A 1 91 ? 8.57 15 -9.234 1 90.56 91 THR A O 1
ATOM 761 N N . SER A 1 92 ? 8.906 17.156 -8.805 1 89.69 92 SER A N 1
ATOM 762 C CA . SER A 1 92 ? 9.555 17.391 -10.094 1 89.69 92 SER A CA 1
ATOM 763 C C . SER A 1 92 ? 10.867 16.625 -10.203 1 89.69 92 SER A C 1
ATOM 765 O O . SER A 1 92 ? 11.227 16.141 -11.281 1 89.69 92 SER A O 1
ATOM 767 N N . LYS A 1 93 ? 11.508 16.547 -9.195 1 89.56 93 LYS A N 1
ATOM 768 C CA . LYS A 1 93 ? 12.805 15.867 -9.164 1 89.56 93 LYS A CA 1
ATOM 769 C C . LYS A 1 93 ? 12.625 14.352 -9.227 1 89.56 93 LYS A C 1
ATOM 771 O O . LYS A 1 93 ? 13.344 13.672 -9.961 1 89.56 93 LYS A O 1
ATOM 776 N N . TRP A 1 94 ? 11.672 13.812 -8.523 1 88.62 94 TRP A N 1
ATOM 777 C CA . TRP A 1 94 ? 11.648 12.375 -8.281 1 88.62 94 TRP A CA 1
ATOM 778 C C . TRP A 1 94 ? 10.516 11.703 -9.055 1 88.62 94 TRP A C 1
ATOM 780 O O . TRP A 1 94 ? 10.508 10.484 -9.227 1 88.62 94 TRP A O 1
ATOM 790 N N . CYS A 1 95 ? 9.531 12.25 -9.555 1 78.81 95 CYS A N 1
ATOM 791 C CA . CYS A 1 95 ? 8.375 11.633 -10.195 1 78.81 95 CYS A CA 1
ATOM 792 C C . CYS A 1 95 ? 8.367 11.906 -11.695 1 78.81 95 CYS A C 1
ATOM 794 O O . CYS A 1 95 ? 7.504 11.398 -12.414 1 78.81 95 CYS A O 1
ATOM 796 N N . THR A 1 96 ? 9.195 12.664 -12.258 1 67.5 96 THR A N 1
ATOM 797 C CA . THR A 1 96 ? 9.148 13.023 -13.672 1 67.5 96 THR A CA 1
ATOM 798 C C . THR A 1 96 ? 9.32 11.789 -14.555 1 67.5 96 THR A C 1
ATOM 800 O O . THR A 1 96 ? 8.664 11.656 -15.586 1 67.5 96 THR A O 1
ATOM 803 N N . ASN A 1 97 ? 10.219 11.031 -14.336 1 58.91 97 ASN A N 1
ATOM 804 C CA . ASN A 1 97 ? 10.438 9.883 -15.211 1 58.91 97 ASN A CA 1
ATOM 805 C C . ASN A 1 97 ? 10.039 8.578 -14.531 1 58.91 97 ASN A C 1
ATOM 807 O O . ASN A 1 97 ? 10.734 7.566 -14.664 1 58.91 97 ASN A O 1
ATOM 811 N N . GLY A 1 98 ? 8.836 8.594 -13.977 1 56.59 98 GLY A N 1
ATOM 812 C CA . GLY A 1 98 ? 8.547 7.406 -13.188 1 56.59 98 GLY A CA 1
ATOM 813 C C . GLY A 1 98 ? 9.438 7.262 -11.969 1 56.59 98 GLY A C 1
ATOM 814 O O . GLY A 1 98 ? 10.125 8.211 -11.578 1 56.59 98 GLY A O 1
ATOM 815 N N . LEU A 1 99 ? 9.266 6.293 -11.078 1 58.47 99 LEU A N 1
ATOM 816 C CA . LEU A 1 99 ? 10.047 6.148 -9.852 1 58.47 99 LEU A CA 1
ATOM 817 C C . LEU A 1 99 ? 11.398 5.508 -10.148 1 58.47 99 LEU A C 1
ATOM 819 O O . LEU A 1 99 ? 12.102 5.078 -9.227 1 58.47 99 LEU A O 1
ATOM 823 N N . HIS A 1 100 ? 11.82 5.625 -11.336 1 64.25 100 HIS A N 1
ATOM 824 C CA . HIS A 1 100 ? 13.164 5.047 -11.383 1 64.25 100 HIS A CA 1
ATOM 825 C C . HIS A 1 100 ? 14.148 5.887 -10.578 1 64.25 100 HIS A C 1
ATOM 827 O O . HIS A 1 100 ? 14.641 6.906 -11.062 1 64.25 100 HIS A O 1
ATOM 833 N N . ILE A 1 101 ? 14.242 5.402 -9.359 1 75 101 ILE A N 1
ATOM 834 C CA . ILE A 1 101 ? 15.109 6.055 -8.383 1 75 101 ILE A CA 1
ATOM 835 C C . ILE A 1 101 ? 16.547 5.594 -8.586 1 75 101 ILE A C 1
ATOM 837 O O . ILE A 1 101 ? 16.891 4.453 -8.266 1 75 101 ILE A O 1
ATOM 841 N N . ALA A 1 102 ? 17.297 6.445 -9.328 1 78.31 102 ALA A N 1
ATOM 842 C CA . ALA A 1 102 ? 18.688 6.094 -9.555 1 78.31 102 ALA A CA 1
ATOM 843 C C . ALA A 1 102 ? 19.5 6.164 -8.258 1 78.31 102 ALA A C 1
ATOM 845 O O . ALA A 1 102 ? 20.203 5.223 -7.906 1 78.31 102 ALA A O 1
ATOM 846 N N . ASN A 1 103 ? 19.359 7.281 -7.539 1 88.88 103 ASN A N 1
ATOM 847 C CA . ASN A 1 103 ? 20.016 7.449 -6.254 1 88.88 103 ASN A CA 1
ATOM 848 C C . ASN A 1 103 ? 19.062 7.199 -5.09 1 88.88 103 ASN A C 1
ATOM 850 O O . ASN A 1 103 ? 18.469 8.133 -4.559 1 88.88 103 ASN A O 1
ATOM 854 N N . HIS A 1 104 ? 19.016 6.004 -4.703 1 93.19 104 HIS A N 1
ATOM 855 C CA . HIS A 1 104 ? 18.062 5.535 -3.695 1 93.19 104 HIS A CA 1
ATOM 856 C C . HIS A 1 104 ? 18.297 6.238 -2.361 1 93.19 104 HIS A C 1
ATOM 858 O O . HIS A 1 104 ? 17.344 6.68 -1.718 1 93.19 104 HIS A O 1
ATOM 864 N N . GLN A 1 105 ? 19.516 6.355 -1.967 1 94.44 105 GLN A N 1
ATOM 865 C CA . GLN A 1 105 ? 19.828 6.961 -0.675 1 94.44 105 GLN A CA 1
ATOM 866 C C . GLN A 1 105 ? 19.375 8.422 -0.627 1 94.44 105 GLN A C 1
ATOM 868 O O . GLN A 1 105 ? 18.797 8.867 0.365 1 94.44 105 GLN A O 1
ATOM 873 N N . GLU A 1 106 ? 19.641 9.148 -1.627 1 94 106 GLU A N 1
ATOM 874 C CA . GLU A 1 106 ? 19.234 10.547 -1.698 1 94 106 GLU A CA 1
ATOM 875 C C . GLU A 1 106 ? 17.703 10.672 -1.724 1 94 106 GLU A C 1
ATOM 877 O O . GLU A 1 106 ? 17.141 11.531 -1.051 1 94 106 GLU A O 1
ATOM 882 N N . PHE A 1 107 ? 17.062 9.836 -2.551 1 94.5 107 PHE A N 1
ATOM 883 C CA . PHE A 1 107 ? 15.602 9.828 -2.623 1 94.5 107 PHE A CA 1
ATOM 884 C C . PHE A 1 107 ? 14.992 9.57 -1.25 1 94.5 107 PHE A C 1
ATOM 886 O O . PHE A 1 107 ? 14.094 10.305 -0.816 1 94.5 107 PHE A O 1
ATOM 893 N N . ALA A 1 108 ? 15.508 8.578 -0.557 1 95.44 108 ALA A N 1
ATOM 894 C CA . ALA A 1 108 ? 14.977 8.227 0.759 1 95.44 108 ALA A CA 1
ATOM 895 C C . ALA A 1 108 ? 15.164 9.375 1.749 1 95.44 108 ALA A C 1
ATOM 897 O O . ALA A 1 108 ? 14.25 9.695 2.512 1 95.44 108 ALA A O 1
ATOM 898 N N . LYS A 1 109 ? 16.312 9.969 1.731 1 96.19 109 LYS A N 1
ATOM 899 C CA . LYS A 1 109 ? 16.609 11.07 2.635 1 96.19 109 LYS A CA 1
ATOM 900 C C . LYS A 1 109 ? 15.688 12.266 2.373 1 96.19 109 LYS A C 1
ATOM 902 O O . LYS A 1 109 ? 15.102 12.812 3.303 1 96.19 109 LYS A O 1
ATOM 907 N N . GLU A 1 110 ? 15.555 12.688 1.13 1 95.12 110 GLU A N 1
ATOM 908 C CA . GLU A 1 110 ? 14.727 13.836 0.784 1 95.12 110 GLU A CA 1
ATOM 909 C C . GLU A 1 110 ? 13.25 13.539 1.04 1 95.12 110 GLU A C 1
ATOM 911 O O . GLU A 1 110 ? 12.484 14.438 1.405 1 95.12 110 GLU A O 1
ATOM 916 N N . SER A 1 111 ? 12.883 12.305 0.797 1 95.81 111 SER A N 1
ATOM 917 C CA . SER A 1 111 ? 11.508 11.914 1.106 1 95.81 111 SER A CA 1
ATOM 918 C C . SER A 1 111 ? 11.227 12.016 2.604 1 95.81 111 SER A C 1
ATOM 920 O O . SER A 1 111 ? 10.188 12.523 3.012 1 95.81 111 SER A O 1
ATOM 922 N N . ASP A 1 112 ? 12.125 11.594 3.4 1 97.25 112 ASP A N 1
ATOM 923 C CA . ASP A 1 112 ? 11.977 11.711 4.848 1 97.25 112 ASP A CA 1
ATOM 924 C C . ASP A 1 112 ? 11.828 13.172 5.27 1 97.25 112 ASP A C 1
ATOM 926 O O . ASP A 1 112 ? 11.016 13.492 6.141 1 97.25 112 ASP A O 1
ATOM 930 N N . GLU A 1 113 ? 12.609 13.984 4.707 1 97 113 GLU A N 1
ATOM 931 C CA . GLU A 1 113 ? 12.516 15.406 4.992 1 97 113 GLU A CA 1
ATOM 932 C C . GLU A 1 113 ? 11.148 15.961 4.605 1 97 113 GLU A C 1
ATOM 934 O O . GLU A 1 113 ? 10.562 16.75 5.348 1 97 113 GLU A O 1
ATOM 939 N N . MET A 1 114 ? 10.727 15.562 3.453 1 96.19 114 MET A N 1
ATOM 940 C CA . MET A 1 114 ? 9.406 15.992 3.002 1 96.19 114 MET A CA 1
ATOM 941 C C . MET A 1 114 ? 8.32 15.5 3.945 1 96.19 114 MET A C 1
ATOM 943 O O . MET A 1 114 ? 7.422 16.25 4.32 1 96.19 114 MET A O 1
ATOM 947 N N . PHE A 1 115 ? 8.391 14.227 4.355 1 97.62 115 PHE A N 1
ATOM 948 C CA . PHE A 1 115 ? 7.406 13.656 5.27 1 97.62 115 PHE A CA 1
ATOM 949 C C . PHE A 1 115 ? 7.402 14.398 6.598 1 97.62 115 PHE A C 1
ATOM 951 O O . PHE A 1 115 ? 6.34 14.625 7.184 1 97.62 115 PHE A O 1
ATOM 958 N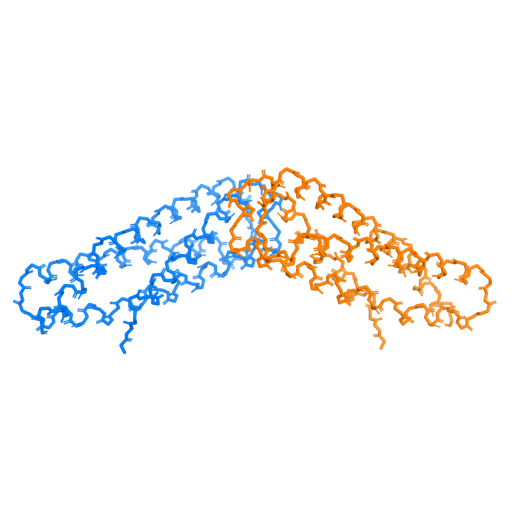 N . GLU A 1 116 ? 8.539 14.75 7.039 1 97.25 116 GLU A N 1
ATOM 959 C CA . GLU A 1 116 ? 8.648 15.5 8.289 1 97.25 116 GLU A CA 1
ATOM 960 C C . GLU A 1 116 ? 7.98 16.875 8.172 1 97.25 116 GLU A C 1
ATOM 962 O O . GLU A 1 116 ? 7.285 17.312 9.094 1 97.25 116 GLU A O 1
ATOM 967 N N . LEU A 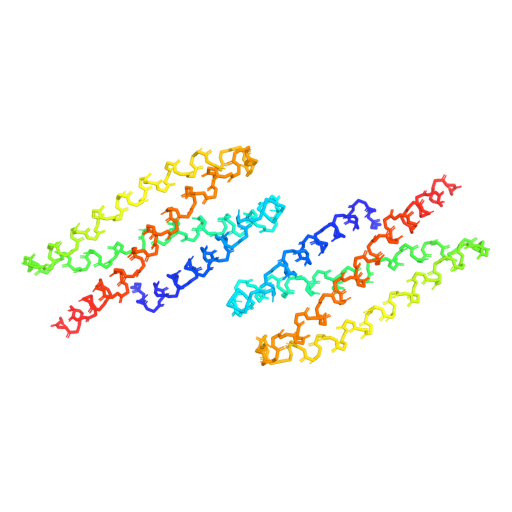1 117 ? 8.234 17.547 7.086 1 96.12 117 LEU A N 1
ATOM 968 C CA . LEU A 1 117 ? 7.613 18.844 6.84 1 96.12 117 LEU A CA 1
ATOM 969 C C . LEU A 1 117 ? 6.094 18.734 6.848 1 96.12 117 LEU A C 1
ATOM 971 O O . LEU A 1 117 ? 5.41 19.547 7.473 1 96.12 117 LEU A O 1
ATOM 975 N N . VAL A 1 118 ? 5.594 17.75 6.18 1 95.56 118 VAL A N 1
ATOM 976 C CA . VAL A 1 118 ? 4.152 17.531 6.094 1 95.56 118 VAL A CA 1
ATOM 977 C C . VAL A 1 118 ? 3.604 17.156 7.473 1 95.56 118 VAL A C 1
ATOM 979 O O . VAL A 1 118 ? 2.539 17.625 7.871 1 95.56 118 VAL A O 1
ATOM 982 N N . TRP A 1 119 ? 4.336 16.344 8.18 1 96.06 119 TRP A N 1
ATOM 983 C CA . TRP A 1 119 ? 3.926 15.953 9.523 1 96.06 119 TRP A CA 1
ATOM 984 C C . TRP A 1 119 ? 3.795 17.172 10.43 1 96.06 119 TRP A C 1
ATOM 986 O O . TRP A 1 119 ? 2.811 17.297 11.164 1 96.06 119 TRP A O 1
ATOM 996 N N . ASN A 1 120 ? 4.754 17.984 10.359 1 95.94 120 ASN A N 1
ATOM 997 C CA . ASN A 1 120 ? 4.719 19.203 11.164 1 95.94 120 ASN A CA 1
ATOM 998 C C . ASN A 1 120 ? 3.508 20.062 10.82 1 95.94 120 ASN A C 1
ATOM 1000 O O . ASN A 1 120 ? 2.885 20.656 11.711 1 95.94 120 ASN A O 1
ATOM 1004 N N . ARG A 1 121 ? 3.223 20.141 9.578 1 94.38 121 ARG A N 1
ATOM 1005 C CA . ARG A 1 121 ? 2.051 20.891 9.148 1 94.38 121 ARG A CA 1
ATOM 1006 C C . ARG A 1 121 ? 0.768 20.266 9.68 1 94.38 121 ARG A C 1
ATOM 1008 O O . ARG A 1 121 ? -0.108 20.969 10.188 1 94.38 121 ARG A O 1
ATOM 1015 N N . ILE A 1 122 ? 0.647 18.984 9.609 1 94.69 122 ILE A N 1
ATOM 1016 C CA . ILE A 1 122 ? -0.516 18.25 10.109 1 94.69 122 ILE A CA 1
ATOM 1017 C C . ILE A 1 122 ? -0.682 18.516 11.602 1 94.69 122 ILE A C 1
ATOM 1019 O O . ILE A 1 122 ? -1.79 18.781 12.078 1 94.69 122 ILE A O 1
ATOM 1023 N N . GLN A 1 123 ? 0.394 18.5 12.273 1 96.06 123 GLN A N 1
ATOM 1024 C CA . GLN A 1 123 ? 0.354 18.75 13.711 1 96.06 123 GLN A CA 1
ATOM 1025 C C . GLN A 1 123 ? -0.111 20.172 14.008 1 96.06 123 GLN A C 1
ATOM 1027 O O . GLN A 1 123 ? -0.953 20.391 14.883 1 96.06 123 GLN A O 1
ATOM 1032 N N . ALA A 1 124 ? 0.371 21.125 13.32 1 94.62 124 ALA A N 1
ATOM 1033 C CA . ALA A 1 124 ? -0.003 22.531 13.508 1 94.62 124 ALA A CA 1
ATOM 1034 C C . ALA A 1 124 ? -1.483 22.75 13.203 1 94.62 124 ALA A C 1
ATOM 1036 O O . ALA A 1 124 ? -2.17 23.469 13.93 1 94.62 124 ALA A O 1
ATOM 1037 N N . GLU A 1 125 ? -1.946 22.109 12.164 1 94.44 125 GLU A N 1
ATOM 1038 C CA . GLU A 1 125 ? -3.363 22.234 11.836 1 94.44 125 GLU A CA 1
ATOM 1039 C C .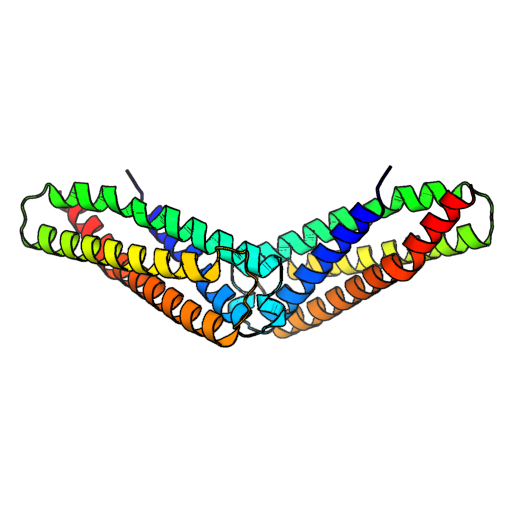 GLU A 1 125 ? -4.238 21.625 12.93 1 94.44 125 GLU A C 1
ATOM 1041 O O . GLU A 1 125 ? -5.191 22.25 13.391 1 94.44 125 GLU A O 1
ATOM 1046 N N . SER A 1 126 ? -3.873 20.438 13.375 1 94.06 126 SER A N 1
ATOM 1047 C CA . SER A 1 126 ? -4.68 19.688 14.336 1 94.06 126 SER A CA 1
ATOM 1048 C C . SER A 1 126 ? -4.637 20.344 15.711 1 94.06 126 SER A C 1
ATOM 1050 O O . SER A 1 126 ? -5.617 20.297 16.453 1 94.06 126 SER A O 1
ATOM 1052 N N . GLU A 1 127 ? -3.578 20.984 15.984 1 95.19 127 GLU A N 1
ATOM 1053 C CA . GLU A 1 127 ? -3.393 21.469 17.359 1 95.19 127 GLU A CA 1
ATOM 1054 C C . GLU A 1 127 ? -3.67 22.953 17.469 1 95.19 127 GLU A C 1
ATOM 1056 O O . GLU A 1 127 ? -3.91 23.469 18.562 1 95.19 127 GLU A O 1
ATOM 1061 N N . GLN A 1 128 ? -3.627 23.656 16.375 1 93.69 128 GLN A N 1
ATOM 1062 C CA . GLN A 1 128 ? -3.756 25.109 16.453 1 93.69 128 GLN A CA 1
ATOM 1063 C C . GLN A 1 128 ? -4.891 25.609 15.562 1 93.69 128 GLN A C 1
ATOM 1065 O O . GLN A 1 128 ? -5.895 26.125 16.062 1 93.69 128 GLN A O 1
ATOM 1070 N N . LEU A 1 129 ? -4.855 25.375 14.281 1 92.69 129 LEU A N 1
ATOM 1071 C CA . LEU A 1 129 ? -5.781 25.969 13.336 1 92.69 129 LEU A CA 1
ATOM 1072 C C . LEU A 1 129 ? -7.207 25.5 13.586 1 92.69 129 LEU A C 1
ATOM 1074 O O . LEU A 1 129 ? -8.133 26.312 13.68 1 92.69 129 LEU A O 1
ATOM 1078 N N . TYR A 1 130 ? -7.355 24.234 13.773 1 93.19 130 TYR A N 1
ATOM 1079 C CA . TYR A 1 130 ? -8.703 23.688 13.859 1 93.19 130 TYR A CA 1
ATOM 1080 C C . TYR A 1 130 ? -9.352 24.062 15.188 1 93.19 130 TYR A C 1
ATOM 1082 O O . TYR A 1 130 ? -10.5 24.516 15.219 1 93.19 130 TYR A O 1
ATOM 1090 N N . PRO A 1 131 ? -8.656 23.844 16.312 1 91.94 131 PRO A N 1
ATOM 1091 C CA . PRO A 1 131 ? -9.25 24.344 17.547 1 91.94 131 PRO A CA 1
ATOM 1092 C C . PRO A 1 131 ? -9.555 25.828 17.516 1 91.94 131 PRO A C 1
ATOM 1094 O O . PRO A 1 131 ? -10.594 26.266 18.016 1 91.94 131 PRO A O 1
ATOM 1097 N N . PHE A 1 132 ? -8.656 26.609 16.938 1 88.25 132 PHE A N 1
ATOM 1098 C CA . PHE A 1 132 ? -8.852 28.047 16.797 1 88.25 132 PHE A CA 1
ATOM 1099 C C . PHE A 1 132 ? -10.102 28.328 15.977 1 88.25 132 PHE A C 1
ATOM 1101 O O . PHE A 1 132 ? -10.898 29.203 16.328 1 88.25 132 PHE A O 1
ATOM 1108 N N . PHE A 1 133 ? -10.32 27.672 14.922 1 89.31 133 PHE A N 1
ATOM 1109 C CA . PHE A 1 133 ? -11.477 27.844 14.055 1 89.31 133 PHE A CA 1
ATOM 1110 C C . PHE A 1 133 ? -12.758 27.438 14.773 1 89.31 133 PHE A C 1
ATOM 1112 O O . PHE A 1 133 ? -13.789 28.094 14.633 1 89.31 133 PHE A O 1
ATOM 1119 N N . ARG A 1 134 ? -12.695 26.375 15.5 1 88.88 134 ARG A N 1
ATOM 1120 C CA . ARG A 1 134 ? -13.852 25.938 16.266 1 88.88 134 ARG A CA 1
ATOM 1121 C C . ARG A 1 134 ? -14.258 27.016 17.281 1 88.88 134 ARG A C 1
ATOM 1123 O O . ARG A 1 134 ? -15.445 27.312 17.438 1 88.88 134 ARG A O 1
ATOM 1130 N N . GLU A 1 135 ? -13.305 27.531 18 1 85.75 135 GLU A N 1
ATOM 1131 C CA . GLU A 1 135 ? -13.578 28.594 18.969 1 85.75 135 GLU A CA 1
ATOM 1132 C C . GLU A 1 135 ? -14.172 29.812 18.281 1 85.75 135 GLU A C 1
ATOM 1134 O O . GLU A 1 135 ? -15.086 30.453 18.828 1 85.75 135 GLU A O 1
ATOM 1139 N N . TYR A 1 136 ? -13.633 30.047 17.188 1 82.69 136 TYR A N 1
ATOM 1140 C CA . TYR A 1 136 ? -14.117 31.188 16.422 1 82.69 136 TYR A CA 1
ATOM 1141 C C . TYR A 1 136 ? -15.578 31.016 16.031 1 82.69 136 TYR A C 1
ATOM 1143 O O . TYR A 1 136 ? -16.391 31.938 16.172 1 82.69 136 TYR A O 1
ATOM 1151 N N . ARG A 1 137 ? -15.961 29.891 15.57 1 83 137 ARG A N 1
ATOM 1152 C CA . ARG A 1 137 ? -17.328 29.609 15.148 1 83 137 ARG A CA 1
ATOM 1153 C C . ARG A 1 137 ? -18.281 29.594 16.344 1 83 137 ARG A C 1
ATOM 1155 O O . ARG A 1 137 ? -19.422 30.031 16.234 1 83 137 ARG A O 1
ATOM 1162 N N . ASP A 1 138 ? -17.812 29.094 17.438 1 81.81 138 ASP A N 1
ATOM 1163 C CA . ASP A 1 138 ? -18.641 29.016 18.625 1 81.81 138 ASP A CA 1
ATOM 1164 C C . ASP A 1 138 ? -18.875 30.406 19.219 1 81.81 138 ASP A C 1
ATOM 1166 O O . ASP A 1 138 ? -19.891 30.641 19.875 1 81.81 138 ASP A O 1
ATOM 1170 N N . ALA A 1 139 ? -17.922 31.266 19.031 1 77 139 ALA A N 1
ATOM 1171 C CA . ALA A 1 139 ? -18.031 32.625 19.531 1 77 139 ALA A CA 1
ATOM 1172 C C . ALA A 1 139 ? -18.922 33.469 18.641 1 77 139 ALA A C 1
ATOM 1174 O O . ALA A 1 139 ? -19.438 34.531 19.062 1 77 139 ALA A O 1
ATOM 1175 N N . ALA A 1 140 ? -18.969 33.062 17.438 1 65.31 140 ALA A N 1
ATOM 1176 C CA . ALA A 1 140 ? -19.812 33.844 16.531 1 65.31 140 ALA A CA 1
ATOM 1177 C C . ALA A 1 140 ? -21.281 33.438 16.672 1 65.31 140 ALA A C 1
ATOM 1179 O O . ALA A 1 140 ? -21.594 32.281 17.016 1 65.31 140 ALA A O 1
ATOM 1180 N N . MET B 1 1 ? -10.648 -16.766 -24.25 1 64.88 1 MET B N 1
ATOM 1181 C CA . MET B 1 1 ? -9.523 -17.609 -23.859 1 64.88 1 MET B CA 1
ATOM 1182 C C . MET B 1 1 ? -8.547 -16.828 -22.969 1 64.88 1 MET B C 1
ATOM 1184 O O . MET B 1 1 ? -8.211 -15.688 -23.266 1 64.88 1 MET B O 1
ATOM 1188 N N . ILE B 1 2 ? -8.281 -17.375 -21.812 1 72.44 2 ILE B N 1
ATOM 1189 C CA . ILE B 1 2 ? -7.418 -16.641 -20.891 1 72.44 2 ILE B CA 1
ATOM 1190 C C . ILE B 1 2 ? -5.973 -16.672 -21.391 1 72.44 2 ILE B C 1
ATOM 1192 O O . ILE B 1 2 ? -5.512 -17.719 -21.875 1 72.44 2 ILE B O 1
ATOM 1196 N N . SER B 1 3 ? -5.379 -15.492 -21.484 1 87.75 3 SER B N 1
ATOM 1197 C CA . SER B 1 3 ? -4.012 -15.367 -21.984 1 87.75 3 SER B CA 1
ATOM 1198 C C . SER B 1 3 ? -2.996 -15.664 -20.875 1 87.75 3 SER B C 1
ATOM 1200 O O . SER B 1 3 ? -3.186 -15.258 -19.734 1 87.75 3 SER B O 1
ATOM 1202 N N . ILE B 1 4 ? -2.029 -16.469 -21.219 1 90.81 4 ILE B N 1
ATOM 1203 C CA . ILE B 1 4 ? -0.936 -16.781 -20.297 1 90.81 4 ILE B CA 1
ATOM 1204 C C . ILE B 1 4 ? -0.284 -15.492 -19.812 1 90.81 4 ILE B C 1
ATOM 1206 O O . ILE B 1 4 ? 0.138 -15.398 -18.656 1 90.81 4 ILE B O 1
ATOM 1210 N N . ALA B 1 5 ? -0.193 -14.547 -20.688 1 91.81 5 ALA B N 1
ATOM 1211 C CA . ALA B 1 5 ? 0.368 -13.25 -20.312 1 91.81 5 ALA B CA 1
ATOM 1212 C C . ALA B 1 5 ? -0.416 -12.625 -19.172 1 91.81 5 ALA B C 1
ATOM 1214 O O . ALA B 1 5 ? 0.171 -12.047 -18.25 1 91.81 5 ALA B O 1
ATOM 1215 N N . TYR B 1 6 ? -1.713 -12.758 -19.25 1 92.94 6 TYR B N 1
ATOM 1216 C CA . TYR B 1 6 ? -2.582 -12.242 -18.188 1 92.94 6 TYR B CA 1
ATOM 1217 C C . TYR B 1 6 ? -2.35 -12.977 -16.875 1 92.94 6 TYR B C 1
ATOM 1219 O O . TYR B 1 6 ? -2.24 -12.352 -15.82 1 92.94 6 TYR B O 1
ATOM 1227 N N . LEU B 1 7 ? -2.189 -14.234 -16.938 1 93.88 7 LEU B N 1
ATOM 1228 C CA . LEU B 1 7 ? -1.975 -15.055 -15.742 1 93.88 7 LEU B CA 1
ATOM 1229 C C . LEU B 1 7 ? -0.623 -14.742 -15.109 1 93.88 7 LEU B C 1
ATOM 1231 O O . LEU B 1 7 ? -0.509 -14.672 -13.883 1 93.88 7 LEU B O 1
ATOM 1235 N N . ASN B 1 8 ? 0.344 -14.531 -15.945 1 94.12 8 ASN B N 1
ATOM 1236 C CA . ASN B 1 8 ? 1.663 -14.148 -15.445 1 94.12 8 ASN B CA 1
ATOM 1237 C C . ASN B 1 8 ? 1.633 -12.789 -14.75 1 94.12 8 ASN B C 1
ATOM 1239 O O . ASN B 1 8 ? 2.309 -12.594 -13.742 1 94.12 8 ASN B O 1
ATOM 1243 N N . GLU B 1 9 ? 0.887 -11.945 -15.352 1 94.94 9 GLU B N 1
ATOM 1244 C CA . GLU B 1 9 ? 0.742 -10.625 -14.734 1 94.94 9 GLU B CA 1
ATOM 1245 C C . GLU B 1 9 ? 0.078 -10.727 -13.367 1 94.94 9 GLU B C 1
ATOM 1247 O O . GLU B 1 9 ? 0.512 -10.078 -12.406 1 94.94 9 GLU B O 1
ATOM 1252 N N . GLN B 1 10 ? -0.935 -11.492 -13.242 1 94.62 10 GLN B N 1
ATOM 1253 C CA . GLN B 1 10 ? -1.589 -11.703 -11.961 1 94.62 10 GLN B CA 1
ATOM 1254 C C . GLN B 1 10 ? -0.624 -12.312 -10.945 1 94.62 10 GLN B C 1
ATOM 1256 O O . GLN B 1 10 ? -0.584 -11.891 -9.789 1 94.62 10 GLN B O 1
ATOM 1261 N N . ASN B 1 11 ? 0.158 -13.266 -11.359 1 95.81 11 ASN B N 1
ATOM 1262 C CA . ASN B 1 11 ? 1.172 -13.867 -10.508 1 95.81 11 ASN B CA 1
ATOM 1263 C C . ASN B 1 11 ? 2.17 -12.836 -10 1 95.81 11 ASN B C 1
ATOM 1265 O O . ASN B 1 11 ? 2.531 -12.836 -8.82 1 95.81 11 ASN B O 1
ATOM 1269 N N . HIS B 1 12 ? 2.547 -12.031 -10.914 1 96 12 HIS B N 1
ATOM 1270 C CA . HIS B 1 12 ? 3.502 -10.992 -10.547 1 96 12 HIS B CA 1
ATOM 1271 C C . HIS B 1 12 ? 2.92 -10.055 -9.492 1 96 12 HIS B C 1
ATOM 1273 O O . HIS B 1 12 ? 3.586 -9.742 -8.508 1 96 12 HIS B O 1
ATOM 1279 N N . GLN B 1 13 ? 1.719 -9.641 -9.664 1 96.94 13 GLN B N 1
ATOM 1280 C CA . GLN B 1 13 ? 1.062 -8.727 -8.727 1 96.94 13 GLN B CA 1
ATOM 1281 C C . GLN B 1 13 ? 0.913 -9.367 -7.352 1 96.94 13 GLN B C 1
ATOM 1283 O O . GLN B 1 13 ? 1.167 -8.727 -6.332 1 96.94 13 GLN B O 1
ATOM 1288 N N . ILE B 1 14 ? 0.5 -10.57 -7.309 1 97.69 14 ILE B N 1
ATOM 1289 C CA . ILE B 1 14 ? 0.323 -11.289 -6.055 1 97.69 14 ILE B CA 1
ATOM 1290 C C . ILE B 1 14 ? 1.67 -11.445 -5.352 1 97.69 14 ILE B C 1
ATOM 1292 O O . ILE B 1 14 ? 1.776 -11.219 -4.145 1 97.69 14 ILE B O 1
ATOM 1296 N N . ALA B 1 15 ? 2.697 -11.781 -6.141 1 97.56 15 ALA B N 1
ATOM 1297 C CA . ALA B 1 15 ? 4.031 -11.977 -5.574 1 97.56 15 ALA B CA 1
ATOM 1298 C C . ALA B 1 15 ? 4.566 -10.68 -4.977 1 97.56 15 ALA B C 1
ATOM 1300 O O . ALA B 1 15 ? 5.148 -10.68 -3.891 1 97.56 15 ALA B O 1
ATOM 1301 N N . GLU B 1 16 ? 4.391 -9.664 -5.684 1 97.75 16 GLU B N 1
ATOM 1302 C CA . GLU B 1 16 ? 4.898 -8.375 -5.203 1 97.75 16 GLU B CA 1
ATOM 1303 C C . GLU B 1 16 ? 4.16 -7.926 -3.947 1 97.75 16 GLU B C 1
ATOM 1305 O O . GLU B 1 16 ? 4.781 -7.449 -2.994 1 97.75 16 GLU B O 1
ATOM 1310 N N . LEU B 1 17 ? 2.854 -8.062 -3.912 1 98.44 17 LEU B N 1
ATOM 1311 C CA . LEU B 1 17 ? 2.078 -7.73 -2.721 1 98.44 17 LEU B CA 1
ATOM 1312 C C . LEU B 1 17 ? 2.553 -8.547 -1.522 1 98.44 17 LEU B C 1
ATOM 1314 O O . LEU B 1 17 ? 2.713 -8.008 -0.424 1 98.44 17 LEU B O 1
ATOM 1318 N N . ALA B 1 18 ? 2.764 -9.805 -1.768 1 98.19 18 ALA B N 1
ATOM 1319 C CA . ALA B 1 18 ? 3.221 -10.68 -0.692 1 98.19 18 ALA B CA 1
ATOM 1320 C C . ALA B 1 18 ? 4.555 -10.203 -0.123 1 98.19 18 ALA B C 1
ATOM 1322 O O . ALA B 1 18 ? 4.75 -10.195 1.095 1 98.19 18 ALA B O 1
ATOM 1323 N N . LYS B 1 19 ? 5.41 -9.844 -1.002 1 97.81 19 LYS B N 1
ATOM 1324 C CA . LYS B 1 19 ? 6.73 -9.391 -0.577 1 97.81 19 LYS B CA 1
ATOM 1325 C C . LYS B 1 19 ? 6.633 -8.125 0.271 1 97.81 19 LYS B C 1
ATOM 1327 O O . LYS B 1 19 ? 7.266 -8.031 1.325 1 97.81 19 LYS B O 1
ATOM 1332 N N . VAL B 1 20 ? 5.91 -7.188 -0.166 1 98.31 20 VAL B N 1
ATOM 1333 C CA . VAL B 1 20 ? 5.742 -5.922 0.542 1 98.31 20 VAL B CA 1
ATOM 1334 C C . VAL B 1 20 ? 5.059 -6.172 1.886 1 98.31 20 VAL B C 1
ATOM 1336 O O . VAL B 1 20 ? 5.477 -5.625 2.91 1 98.31 20 VAL B O 1
ATOM 1339 N N . LEU B 1 21 ? 4.035 -6.969 1.895 1 98.06 21 LEU B N 1
ATOM 1340 C CA . LEU B 1 21 ? 3.307 -7.273 3.121 1 98.06 21 LEU B CA 1
ATOM 1341 C C . LEU B 1 21 ? 4.211 -7.98 4.125 1 98.06 21 LEU B C 1
ATOM 1343 O O . LEU B 1 21 ? 4.168 -7.684 5.32 1 98.06 21 LEU B O 1
ATOM 1347 N N . ALA B 1 22 ? 4.988 -8.938 3.609 1 97.69 22 ALA B N 1
ATOM 1348 C CA . ALA B 1 22 ? 5.922 -9.633 4.492 1 97.69 22 ALA B CA 1
ATOM 1349 C C . ALA B 1 22 ? 6.852 -8.641 5.195 1 97.69 22 ALA B C 1
ATOM 1351 O O . ALA B 1 22 ? 7.145 -8.797 6.383 1 97.69 22 ALA B O 1
ATOM 1352 N N . TYR B 1 23 ? 7.266 -7.688 4.445 1 98 23 TYR B N 1
ATOM 1353 C CA . TYR B 1 23 ? 8.133 -6.652 4.988 1 98 23 TYR B CA 1
ATOM 1354 C C . TYR B 1 23 ? 7.395 -5.809 6.02 1 98 23 TYR B C 1
ATOM 1356 O O . TYR B 1 23 ? 7.902 -5.566 7.117 1 98 23 TYR B O 1
ATOM 1364 N N . LEU B 1 24 ? 6.219 -5.426 5.762 1 97.69 24 LEU B N 1
ATOM 1365 C CA . LEU B 1 24 ? 5.422 -4.57 6.637 1 97.69 24 LEU B CA 1
ATOM 1366 C C . LEU B 1 24 ? 5.031 -5.316 7.91 1 97.69 24 LEU B C 1
ATOM 1368 O O . LEU B 1 24 ? 4.996 -4.727 8.992 1 97.69 24 LEU B O 1
ATOM 1372 N N . PHE B 1 25 ? 4.77 -6.559 7.789 1 96.31 25 PHE B N 1
ATOM 1373 C CA . PHE B 1 25 ? 4.293 -7.348 8.922 1 96.31 25 PHE B CA 1
ATOM 1374 C C . PHE B 1 25 ? 5.395 -7.531 9.953 1 96.31 25 PHE B C 1
ATOM 1376 O O . PHE B 1 25 ? 5.125 -7.91 11.102 1 96.31 25 PHE B O 1
ATOM 1383 N N . GLN B 1 26 ? 6.629 -7.277 9.555 1 95.56 26 GLN B N 1
ATOM 1384 C CA . GLN B 1 26 ? 7.738 -7.441 10.492 1 95.56 26 GLN B CA 1
ATOM 1385 C C . GLN B 1 26 ? 7.68 -6.391 11.602 1 95.56 26 GLN B C 1
ATOM 1387 O O . GLN B 1 26 ? 8.211 -6.602 12.688 1 95.56 26 GLN B O 1
ATOM 1392 N N . ASP B 1 27 ? 7.125 -5.246 11.266 1 95.5 27 ASP B N 1
ATOM 1393 C CA . ASP B 1 27 ? 7 -4.141 12.211 1 95.5 27 ASP B CA 1
ATOM 1394 C C . ASP B 1 27 ? 5.555 -3.994 12.695 1 95.5 27 ASP B C 1
ATOM 1396 O O . ASP B 1 27 ? 4.648 -3.781 11.891 1 95.5 27 ASP B O 1
ATOM 1400 N N . ARG B 1 28 ? 5.398 -4.086 14.031 1 93.25 28 ARG B N 1
ATOM 1401 C CA . ARG B 1 28 ? 4.066 -4.086 14.617 1 93.25 28 ARG B CA 1
ATOM 1402 C C . ARG B 1 28 ? 3.301 -2.82 14.242 1 93.25 28 ARG B C 1
ATOM 1404 O O . ARG B 1 28 ? 2.123 -2.883 13.883 1 93.25 28 ARG B O 1
ATOM 1411 N N . GLU B 1 29 ? 3.906 -1.688 14.352 1 93.56 29 GLU B N 1
ATOM 1412 C CA . GLU B 1 29 ? 3.258 -0.418 14.031 1 93.56 29 GLU B CA 1
ATOM 1413 C C . GLU B 1 29 ? 2.814 -0.37 12.578 1 93.56 29 GLU B C 1
ATOM 1415 O O . GLU B 1 29 ? 1.717 0.101 12.273 1 93.56 29 GLU B O 1
ATOM 1420 N N . MET B 1 30 ? 3.658 -0.777 11.625 1 95.38 30 MET B N 1
ATOM 1421 C CA . MET B 1 30 ? 3.309 -0.833 10.211 1 95.38 30 MET B CA 1
ATOM 1422 C C . MET B 1 30 ? 2.195 -1.846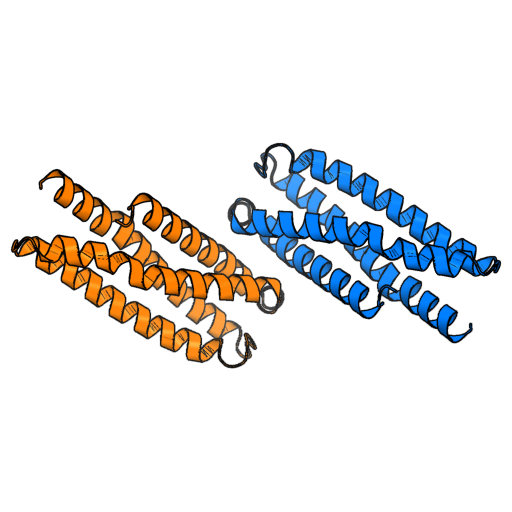 9.961 1 95.38 30 MET B C 1
ATOM 1424 O O . MET B 1 30 ? 1.265 -1.577 9.203 1 95.38 30 MET B O 1
ATOM 1428 N N . CYS B 1 31 ? 2.318 -2.979 10.633 1 93.69 31 CYS B N 1
ATOM 1429 C CA . CYS B 1 31 ? 1.336 -4.047 10.492 1 93.69 31 CYS B CA 1
ATOM 1430 C C . CYS B 1 31 ? -0.056 -3.562 10.883 1 93.69 31 CYS B C 1
ATOM 1432 O O . CYS B 1 31 ? -1.046 -3.938 10.25 1 93.69 31 CYS B O 1
ATOM 1434 N N . ASP B 1 32 ? -0.193 -2.674 11.805 1 91.69 32 ASP B N 1
ATOM 1435 C CA . ASP B 1 32 ? -1.471 -2.24 12.367 1 91.69 32 ASP B CA 1
ATOM 1436 C C . ASP B 1 32 ? -2.043 -1.063 11.578 1 91.69 32 ASP B C 1
ATOM 1438 O O . ASP B 1 32 ? -3.152 -0.605 11.852 1 91.69 32 ASP B O 1
ATOM 1442 N N . SER B 1 33 ? -1.322 -0.612 10.594 1 93.5 33 SER B N 1
ATOM 1443 C CA . SER B 1 33 ? -1.785 0.548 9.844 1 93.5 33 SER B CA 1
ATOM 1444 C C . SER B 1 33 ? -2.943 0.182 8.922 1 93.5 33 SER B C 1
ATOM 1446 O O . SER B 1 33 ? -3.045 -0.959 8.461 1 93.5 33 SER B O 1
ATOM 1448 N N . GLU B 1 34 ? -3.75 1.153 8.633 1 94 34 GLU B N 1
ATOM 1449 C CA . GLU B 1 34 ? -4.844 0.974 7.68 1 94 34 GLU B CA 1
ATOM 1450 C C . GLU B 1 34 ? -4.32 0.693 6.277 1 94 34 GLU B C 1
ATOM 1452 O O . GLU B 1 34 ? -4.926 -0.073 5.523 1 94 34 GLU B O 1
ATOM 1457 N N . VAL B 1 35 ? -3.25 1.294 5.938 1 96.25 35 VAL B N 1
ATOM 1458 C CA . VAL B 1 35 ? -2.631 1.101 4.629 1 96.25 35 VAL B CA 1
ATOM 1459 C C . VAL B 1 35 ? -2.262 -0.37 4.445 1 96.25 35 VAL B C 1
ATOM 1461 O O . VAL B 1 35 ? -2.568 -0.968 3.412 1 96.25 35 VAL B O 1
ATOM 1464 N N . THR B 1 36 ? -1.616 -0.937 5.461 1 95.88 36 THR B N 1
ATOM 1465 C CA . THR B 1 36 ? -1.229 -2.342 5.402 1 95.88 36 THR B CA 1
ATOM 1466 C C . THR B 1 36 ? -2.461 -3.24 5.324 1 95.88 36 THR B C 1
ATOM 1468 O O . THR B 1 36 ? -2.471 -4.227 4.582 1 95.88 36 THR B O 1
ATOM 1471 N N . TYR B 1 37 ? -3.424 -2.9 6.047 1 93.88 37 TYR B N 1
ATOM 1472 C CA . TYR B 1 37 ? -4.668 -3.66 5.988 1 93.88 37 TYR B CA 1
ATOM 1473 C C . TYR B 1 37 ? -5.25 -3.65 4.582 1 93.88 37 TYR B C 1
ATOM 1475 O O . TYR B 1 37 ? -5.66 -4.691 4.066 1 93.88 37 TYR B O 1
ATOM 1483 N N . GLU B 1 38 ? -5.262 -2.518 3.98 1 95.31 38 GLU B N 1
ATOM 1484 C CA . GLU B 1 38 ? -5.773 -2.393 2.619 1 95.31 38 GLU B CA 1
ATOM 1485 C C . GLU B 1 38 ? -4.961 -3.24 1.646 1 95.31 38 GLU B C 1
ATOM 1487 O O . GLU B 1 38 ? -5.52 -3.891 0.762 1 95.31 38 GLU B O 1
ATOM 1492 N N . LEU B 1 39 ? -3.66 -3.189 1.789 1 97 39 LEU B N 1
ATOM 1493 C CA . LEU B 1 39 ? -2.795 -4 0.94 1 97 39 LEU B CA 1
ATOM 1494 C C . LEU B 1 39 ? -3.07 -5.488 1.148 1 97 39 LEU B C 1
ATOM 1496 O O . LEU B 1 39 ? -3.07 -6.262 0.19 1 97 39 LEU B O 1
ATOM 1500 N N . PHE B 1 40 ? -3.295 -5.867 2.389 1 95.5 40 PHE B N 1
ATOM 1501 C CA . PHE B 1 40 ? -3.592 -7.258 2.723 1 95.5 40 PHE B CA 1
ATOM 1502 C C . PHE B 1 40 ? -4.906 -7.695 2.09 1 95.5 40 PHE B C 1
ATOM 1504 O O . PHE B 1 40 ? -4.984 -8.773 1.488 1 95.5 40 PHE B O 1
ATOM 1511 N N . GLU B 1 41 ? -5.895 -6.879 2.18 1 93.81 41 GLU B N 1
ATOM 1512 C CA . GLU B 1 41 ? -7.176 -7.184 1.546 1 93.81 41 GLU B CA 1
ATOM 1513 C C . GLU B 1 41 ? -7.023 -7.336 0.035 1 93.81 41 GLU B C 1
ATOM 1515 O O . GLU B 1 41 ? -7.609 -8.242 -0.565 1 93.81 41 GLU B O 1
ATOM 1520 N N . ARG B 1 42 ? -6.281 -6.492 -0.535 1 96.75 42 ARG B N 1
ATOM 1521 C CA . ARG B 1 42 ? -6.02 -6.57 -1.968 1 96.75 42 ARG B CA 1
ATOM 1522 C C . ARG B 1 42 ? -5.328 -7.879 -2.33 1 96.75 42 ARG B C 1
ATOM 1524 O O . ARG B 1 42 ? -5.664 -8.508 -3.338 1 96.75 42 ARG B O 1
ATOM 1531 N N . TYR B 1 43 ? -4.375 -8.219 -1.48 1 96.62 43 TYR B N 1
ATOM 1532 C CA . TYR B 1 43 ? -3.689 -9.492 -1.68 1 96.62 43 TYR B CA 1
ATOM 1533 C C . TYR B 1 43 ? -4.68 -10.656 -1.668 1 96.62 43 TYR B C 1
ATOM 1535 O O . TYR B 1 43 ? -4.668 -11.5 -2.568 1 96.62 43 TYR B O 1
ATOM 1543 N N . LEU B 1 44 ? -5.516 -10.656 -0.663 1 93.62 44 LEU B N 1
ATOM 1544 C CA . LEU B 1 44 ? -6.496 -11.727 -0.523 1 93.62 44 LEU B CA 1
ATOM 1545 C C . LEU B 1 44 ? -7.441 -11.758 -1.719 1 93.62 44 LEU B C 1
ATOM 1547 O O . LEU B 1 44 ? -7.742 -12.828 -2.254 1 93.62 44 LEU B O 1
ATOM 1551 N N . GLU B 1 45 ? -7.828 -10.641 -2.15 1 94.31 45 GLU B N 1
ATOM 1552 C CA . GLU B 1 45 ? -8.75 -10.531 -3.277 1 94.31 45 GLU B CA 1
ATOM 1553 C C . GLU B 1 45 ? -8.102 -11.023 -4.566 1 94.31 45 GLU B C 1
ATOM 1555 O O . GLU B 1 45 ? -8.719 -11.766 -5.336 1 94.31 45 GLU B O 1
ATOM 1560 N N . LYS B 1 46 ? -6.934 -10.578 -4.777 1 95.81 46 LYS B N 1
ATOM 1561 C CA . LYS B 1 46 ? -6.234 -10.977 -5.992 1 95.81 46 LYS B CA 1
ATOM 1562 C C . LYS B 1 46 ? -5.973 -12.477 -6.004 1 95.81 46 LYS B C 1
ATOM 1564 O O . LYS B 1 46 ? -6.09 -13.125 -7.047 1 95.81 46 LYS B O 1
ATOM 1569 N N . PHE B 1 47 ? -5.578 -12.961 -4.863 1 94.44 47 PHE B N 1
ATOM 1570 C CA . PHE B 1 47 ? -5.355 -14.398 -4.758 1 94.44 47 PHE B CA 1
ATOM 1571 C C . PHE B 1 47 ? -6.637 -15.164 -5.062 1 94.44 47 PHE B C 1
ATOM 1573 O O . PHE B 1 47 ? -6.629 -16.109 -5.859 1 94.44 47 PHE B O 1
ATOM 1580 N N . ASP B 1 48 ? -7.703 -14.789 -4.48 1 91 48 ASP B N 1
ATOM 1581 C CA . ASP B 1 48 ? -8.984 -15.453 -4.684 1 91 48 ASP B CA 1
ATOM 1582 C C . ASP B 1 48 ? -9.398 -15.414 -6.152 1 91 48 ASP B C 1
ATOM 1584 O O . ASP B 1 48 ? -9.836 -16.422 -6.707 1 91 48 ASP B O 1
ATOM 1588 N N . ALA B 1 49 ? -9.234 -14.32 -6.727 1 91.12 49 ALA B N 1
ATOM 1589 C CA . ALA B 1 49 ? -9.594 -14.156 -8.133 1 91.12 49 ALA B CA 1
ATOM 1590 C C . ALA B 1 49 ? -8.719 -15.031 -9.023 1 91.12 49 ALA B C 1
ATOM 1592 O O . ALA B 1 49 ? -9.188 -15.547 -10.047 1 91.12 49 ALA B O 1
ATOM 1593 N N . HIS B 1 50 ? -7.438 -15.156 -8.594 1 92.25 50 HIS B N 1
ATOM 1594 C CA . HIS B 1 50 ? -6.477 -15.898 -9.398 1 92.25 50 HIS B CA 1
ATOM 1595 C C . HIS B 1 50 ? -6.734 -17.406 -9.312 1 92.25 50 HIS B C 1
ATOM 1597 O O . HIS B 1 50 ? -6.512 -18.125 -10.273 1 92.25 50 HIS B O 1
ATOM 1603 N N . MET B 1 51 ? -7.199 -17.969 -8.234 1 86.88 51 MET B N 1
ATOM 1604 C CA . MET B 1 51 ? -7.301 -19.406 -7.953 1 86.88 51 MET B CA 1
ATOM 1605 C C . MET B 1 51 ? -8.266 -20.078 -8.922 1 86.88 51 MET B C 1
ATOM 1607 O O . MET B 1 51 ? -8.102 -21.266 -9.234 1 86.88 51 MET B O 1
ATOM 1611 N N . SER B 1 52 ? -9.156 -19.359 -9.516 1 82.88 52 SER B N 1
ATOM 1612 C CA . SER B 1 52 ? -10.125 -20 -10.391 1 82.88 52 SER B CA 1
ATOM 1613 C C . SER B 1 52 ? -9.773 -19.781 -11.859 1 82.88 52 SER B C 1
ATOM 1615 O O . SER B 1 52 ? -10.469 -20.281 -12.75 1 82.88 52 SER B O 1
ATOM 1617 N N . LYS B 1 53 ? -8.742 -19.203 -12.18 1 87.75 53 LYS B N 1
ATOM 1618 C CA . LYS B 1 53 ? -8.492 -18.766 -13.555 1 87.75 53 LYS B CA 1
ATOM 1619 C C . LYS B 1 53 ? -7.828 -19.875 -14.367 1 87.75 53 LYS B C 1
ATOM 1621 O O . LYS B 1 53 ? -7.945 -19.906 -15.594 1 87.75 53 LYS B O 1
ATOM 1626 N N . ASN B 1 54 ? -7.145 -20.797 -13.703 1 87.75 54 ASN B N 1
ATOM 1627 C CA . ASN B 1 54 ? -6.461 -21.875 -14.414 1 87.75 54 ASN B CA 1
ATOM 1628 C C . ASN B 1 54 ? -7.441 -22.922 -14.922 1 87.75 54 ASN B C 1
ATOM 1630 O O . ASN B 1 54 ? -7.055 -23.844 -15.656 1 87.75 54 ASN B O 1
ATOM 1634 N N . LYS B 1 55 ? -8.703 -22.781 -14.609 1 87.5 55 LYS B N 1
ATOM 1635 C CA . LYS B 1 55 ? -9.703 -23.797 -14.945 1 87.5 55 LYS B CA 1
ATOM 1636 C C . LYS B 1 55 ? -9.789 -24 -16.453 1 87.5 55 LYS B C 1
ATOM 1638 O O . LYS B 1 55 ? -9.945 -25.125 -16.922 1 87.5 55 LYS B O 1
ATOM 1643 N N . GLU B 1 56 ? -9.797 -22.969 -17.125 1 86.31 56 GLU B N 1
ATOM 1644 C CA . GLU B 1 56 ? -9.852 -23.078 -18.594 1 86.31 56 GLU B CA 1
ATOM 1645 C C . GLU B 1 56 ? -8.664 -23.875 -19.125 1 86.31 56 GLU B C 1
ATOM 1647 O O . GLU B 1 56 ? -8.812 -24.625 -20.094 1 86.31 56 GLU B O 1
ATOM 1652 N N . ILE B 1 57 ? -7.516 -23.578 -18.578 1 88.12 57 ILE B N 1
ATOM 1653 C CA . ILE B 1 57 ? -6.312 -24.312 -18.984 1 88.12 57 ILE B CA 1
ATOM 1654 C C . ILE B 1 57 ? -6.5 -25.797 -18.719 1 88.12 57 ILE B C 1
ATOM 1656 O O . ILE B 1 57 ? -6.215 -26.625 -19.594 1 88.12 57 ILE B O 1
ATOM 1660 N N . TYR B 1 58 ? -7.008 -26.125 -17.594 1 88.81 58 TYR B N 1
ATOM 1661 C CA . TYR B 1 58 ? -7.246 -27.516 -17.234 1 88.81 58 TYR B CA 1
ATOM 1662 C C . TYR B 1 58 ? -8.219 -28.172 -18.203 1 88.81 58 TYR B C 1
ATOM 1664 O O . TYR B 1 58 ? -7.938 -29.25 -18.734 1 88.81 58 TYR B O 1
ATOM 1672 N N . SER B 1 59 ? -9.297 -27.531 -18.469 1 87.88 59 SER B N 1
ATOM 1673 C CA . SER B 1 59 ? -10.336 -28.078 -19.344 1 87.88 59 SER B CA 1
ATOM 1674 C C . SER B 1 59 ? -9.805 -28.344 -20.75 1 87.88 59 SER B C 1
ATOM 1676 O O . SER B 1 59 ? -10.102 -29.375 -21.344 1 87.88 59 SER B O 1
ATOM 1678 N N . THR B 1 60 ? -9.117 -27.406 -21.25 1 85.12 60 THR B N 1
ATOM 1679 C CA . THR B 1 60 ? -8.555 -27.516 -22.578 1 85.12 60 THR B CA 1
ATOM 1680 C C . THR B 1 60 ? -7.598 -28.703 -22.672 1 85.12 60 THR B C 1
ATOM 1682 O O . THR B 1 60 ? -7.629 -29.469 -23.625 1 85.12 60 THR B O 1
ATOM 1685 N N . MET B 1 61 ? -6.805 -28.938 -21.672 1 86.06 61 MET B N 1
ATOM 1686 C CA . MET B 1 61 ? -5.766 -29.953 -21.688 1 86.06 61 MET B CA 1
ATOM 1687 C C . MET B 1 61 ? -6.352 -31.328 -21.391 1 86.06 61 MET B C 1
ATOM 1689 O O . MET B 1 61 ? -5.84 -32.344 -21.875 1 86.06 61 MET B O 1
ATOM 1693 N N . LEU B 1 62 ? -7.371 -31.406 -20.641 1 85.19 62 LEU B N 1
ATOM 1694 C CA . LEU B 1 62 ? -7.988 -32.688 -20.266 1 85.19 62 LEU B CA 1
ATOM 1695 C C . LEU B 1 62 ? -8.766 -33.281 -21.438 1 85.19 62 LEU B C 1
ATOM 1697 O O . LEU B 1 62 ? -9.023 -34.469 -21.469 1 85.19 62 LEU B O 1
ATOM 1701 N N . ASN B 1 63 ? -9.062 -32.531 -22.406 1 77.94 63 ASN B N 1
ATOM 1702 C CA . ASN B 1 63 ? -9.797 -33.031 -23.562 1 77.94 63 ASN B CA 1
ATOM 1703 C C . ASN B 1 63 ? -8.898 -33.875 -24.484 1 77.94 63 ASN B C 1
ATOM 1705 O O . ASN B 1 63 ? -9.375 -34.5 -25.422 1 77.94 63 ASN B O 1
ATOM 1709 N N . ASN B 1 64 ? -7.609 -33.969 -24.328 1 65.5 64 ASN B N 1
ATOM 1710 C CA . ASN B 1 64 ? -6.723 -34.531 -25.359 1 65.5 64 ASN B CA 1
ATOM 1711 C C . ASN B 1 64 ? -6.301 -35.938 -25.016 1 65.5 64 ASN B C 1
ATOM 1713 O O . ASN B 1 64 ? -5.645 -36.625 -25.812 1 65.5 64 ASN B O 1
ATOM 1717 N N . HIS B 1 65 ? -6.934 -36.688 -24.219 1 65 65 HIS B N 1
ATOM 1718 C CA . HIS B 1 65 ? -6.867 -38.125 -23.938 1 65 65 HIS B CA 1
ATOM 1719 C C . HIS B 1 65 ? -5.422 -38.594 -23.797 1 65 65 HIS B C 1
ATOM 1721 O O . HIS B 1 65 ? -5.137 -39.781 -23.922 1 65 65 HIS B O 1
ATOM 1727 N N . ASP B 1 66 ? -4.426 -37.75 -23.828 1 73.38 66 ASP B N 1
ATOM 1728 C CA . ASP B 1 66 ? -3.064 -38.219 -23.531 1 73.38 66 ASP B CA 1
ATOM 1729 C C . ASP B 1 66 ? -2.836 -38.312 -22.016 1 73.38 66 ASP B C 1
ATOM 1731 O O . ASP B 1 66 ? -3.146 -37.375 -21.266 1 73.38 66 ASP B O 1
ATOM 1735 N N . GLY B 1 67 ? -2.404 -39.531 -21.562 1 76.12 67 GLY B N 1
ATOM 1736 C CA . GLY B 1 67 ? -2.238 -39.875 -20.172 1 76.12 67 GLY B CA 1
ATOM 1737 C C . GLY B 1 67 ? -1.331 -38.938 -19.406 1 76.12 67 GLY B C 1
ATOM 1738 O O . GLY B 1 67 ? -1.638 -38.531 -18.281 1 76.12 67 GLY B O 1
ATOM 1739 N N . SER B 1 68 ? -0.195 -38.562 -20.016 1 78.25 68 SER B N 1
ATOM 1740 C CA . SER B 1 68 ? 0.76 -37.688 -19.344 1 78.25 68 SER B CA 1
ATOM 1741 C C . SER B 1 68 ? 0.168 -36.312 -19.094 1 78.25 68 SER B C 1
ATOM 1743 O O . SER B 1 68 ? 0.385 -35.719 -18.031 1 78.25 68 SER B O 1
ATOM 1745 N N . VAL B 1 69 ? -0.67 -35.844 -20 1 84 69 VAL B N 1
ATOM 1746 C CA . VAL B 1 69 ? -1.317 -34.531 -19.891 1 84 69 VAL B CA 1
ATOM 1747 C C . VAL B 1 69 ? -2.344 -34.562 -18.75 1 84 69 VAL B C 1
ATOM 1749 O O . VAL B 1 69 ? -2.395 -33.656 -17.938 1 84 69 VAL B O 1
ATOM 1752 N N . LYS B 1 70 ? -2.949 -35.625 -18.719 1 86.94 70 LYS B N 1
ATOM 1753 C CA . LYS B 1 70 ? -3.971 -35.781 -17.703 1 86.94 70 LYS B CA 1
ATOM 1754 C C . LYS B 1 70 ? -3.352 -35.812 -16.297 1 86.94 70 LYS B C 1
ATOM 1756 O O . LYS B 1 70 ? -3.867 -35.156 -15.383 1 86.94 70 LYS B O 1
ATOM 1761 N N . ALA B 1 71 ? -2.23 -36.469 -16.141 1 87.62 71 ALA B N 1
ATOM 1762 C CA . ALA B 1 71 ? -1.562 -36.562 -14.844 1 87.62 71 ALA B CA 1
ATOM 1763 C C . ALA B 1 71 ? -1.07 -35.188 -14.375 1 87.62 71 ALA B C 1
ATOM 1765 O O . ALA B 1 71 ? -1.199 -34.844 -13.195 1 87.62 71 ALA B O 1
ATOM 1766 N N . THR B 1 72 ? -0.507 -34.406 -15.258 1 87.94 72 THR B N 1
ATOM 1767 C CA . THR B 1 72 ? -0.011 -33.094 -14.938 1 87.94 72 THR B CA 1
ATOM 1768 C C . THR B 1 72 ? -1.155 -32.156 -14.508 1 87.94 72 THR B C 1
ATOM 1770 O O . THR B 1 72 ? -1.062 -31.484 -13.492 1 87.94 72 THR B O 1
ATOM 1773 N N . VAL B 1 73 ? -2.217 -32.188 -15.242 1 90 73 VAL B N 1
ATOM 1774 C CA . VAL B 1 73 ? -3.375 -31.344 -14.969 1 90 73 VAL B CA 1
ATOM 1775 C C . VAL B 1 73 ? -3.969 -31.719 -13.609 1 90 73 VAL B C 1
ATOM 1777 O O . VAL B 1 73 ? -4.266 -30.844 -12.789 1 90 73 VAL B O 1
ATOM 1780 N N . GLU B 1 74 ? -4.066 -32.969 -13.359 1 90.12 74 GLU B N 1
ATOM 1781 C CA . GLU B 1 74 ? -4.641 -33.438 -12.102 1 90.12 74 GLU B CA 1
ATOM 1782 C C . GLU B 1 74 ? -3.777 -33.031 -10.914 1 90.12 74 GLU B C 1
ATOM 1784 O O . GLU B 1 74 ? -4.297 -32.656 -9.859 1 90.12 74 GLU B O 1
ATOM 1789 N N . ARG B 1 75 ? -2.502 -33.125 -11.078 1 91.81 75 ARG B N 1
ATOM 1790 C CA . ARG B 1 75 ? -1.584 -32.688 -10.031 1 91.81 75 ARG B CA 1
ATOM 1791 C C . ARG B 1 75 ? -1.768 -31.203 -9.711 1 91.81 75 ARG B C 1
ATOM 1793 O O . ARG B 1 75 ? -1.796 -30.812 -8.539 1 91.81 75 ARG B O 1
ATOM 1800 N N . PHE B 1 76 ? -1.87 -30.359 -10.688 1 92.62 76 PHE B N 1
ATOM 1801 C CA . PHE B 1 76 ? -2.049 -28.938 -10.484 1 92.62 76 PHE B CA 1
ATOM 1802 C C . PHE B 1 76 ? -3.422 -28.641 -9.891 1 92.62 76 PHE B C 1
ATOM 1804 O O . PHE B 1 76 ? -3.561 -27.734 -9.055 1 92.62 76 PHE B O 1
ATOM 1811 N N . MET B 1 77 ? -4.391 -29.359 -10.258 1 91.56 77 MET B N 1
ATOM 1812 C CA . MET B 1 77 ? -5.73 -29.188 -9.711 1 91.56 77 MET B CA 1
ATOM 1813 C C . MET B 1 77 ? -5.758 -29.547 -8.227 1 91.56 77 MET B C 1
ATOM 1815 O O . MET B 1 77 ? -6.359 -28.844 -7.422 1 91.56 77 MET B O 1
ATOM 1819 N N . GLU B 1 78 ? -5.133 -30.609 -7.922 1 91.88 78 GLU B N 1
ATOM 1820 C CA . GLU B 1 78 ? -5.043 -31.031 -6.527 1 91.88 78 GLU B CA 1
ATOM 1821 C C . GLU B 1 78 ? -4.285 -30 -5.691 1 91.88 78 GLU B C 1
ATOM 1823 O O . GLU B 1 78 ? -4.691 -29.688 -4.57 1 91.88 78 GLU B O 1
ATOM 1828 N N . GLY B 1 79 ? -3.154 -29.531 -6.191 1 91.75 79 GLY B N 1
ATOM 1829 C CA . GLY B 1 79 ? -2.416 -28.469 -5.523 1 91.75 79 GLY B CA 1
ATOM 1830 C C . GLY B 1 79 ? -3.25 -27.219 -5.277 1 91.75 79 GLY B C 1
ATOM 1831 O O . GLY B 1 79 ? -3.16 -26.609 -4.211 1 91.75 79 GLY B O 1
ATOM 1832 N N . GLU B 1 80 ? -4.074 -26.906 -6.262 1 91.62 80 GLU B N 1
ATOM 1833 C CA . GLU B 1 80 ? -4.961 -25.75 -6.125 1 91.62 80 GLU B CA 1
ATOM 1834 C C . GLU B 1 80 ? -5.969 -25.969 -5 1 91.62 80 GLU B C 1
ATOM 1836 O O . GLU B 1 80 ? -6.219 -25.047 -4.207 1 91.62 80 GLU B O 1
ATOM 1841 N N . ARG B 1 81 ? -6.531 -27.094 -4.945 1 91.62 81 ARG B N 1
ATOM 1842 C CA . ARG B 1 81 ? -7.488 -27.406 -3.885 1 91.62 81 ARG B CA 1
ATOM 1843 C C . ARG B 1 81 ? -6.84 -27.281 -2.51 1 91.62 81 ARG B C 1
ATOM 1845 O O . ARG B 1 81 ? -7.438 -26.719 -1.583 1 91.62 81 ARG B O 1
ATOM 1852 N N . GLU B 1 82 ? -5.699 -27.75 -2.41 1 92.69 82 GLU B N 1
ATOM 1853 C CA . GLU B 1 82 ? -4.992 -27.734 -1.134 1 92.69 82 GLU B CA 1
ATOM 1854 C C . GLU B 1 82 ? -4.656 -26.312 -0.706 1 92.69 82 GLU B C 1
ATOM 1856 O O . GLU B 1 82 ? -4.871 -25.938 0.448 1 92.69 82 GLU B O 1
ATOM 1861 N N . ILE B 1 83 ? -4.141 -25.5 -1.56 1 94.19 83 ILE B N 1
ATOM 1862 C CA . ILE B 1 83 ? -3.746 -24.141 -1.209 1 94.19 83 ILE B CA 1
ATOM 1863 C C . ILE B 1 83 ? -4.988 -23.312 -0.873 1 94.19 83 ILE B C 1
ATOM 1865 O O . ILE B 1 83 ? -4.949 -22.453 0.012 1 94.19 83 ILE B O 1
ATOM 1869 N N . LYS B 1 84 ? -6.066 -23.562 -1.556 1 93.12 84 LYS B N 1
ATOM 1870 C CA . LYS B 1 84 ? -7.32 -22.891 -1.247 1 93.12 84 LYS B CA 1
ATOM 1871 C C . LYS B 1 84 ? -7.793 -23.219 0.164 1 93.12 84 LYS B C 1
ATOM 1873 O O . LYS B 1 84 ? -8.281 -22.344 0.884 1 93.12 84 LYS B O 1
ATOM 1878 N N . ARG B 1 85 ? -7.672 -24.453 0.494 1 93.69 85 ARG B N 1
ATOM 1879 C CA . ARG B 1 85 ? -8.062 -24.891 1.832 1 93.69 85 ARG B CA 1
ATOM 1880 C C . ARG B 1 85 ? -7.219 -24.203 2.898 1 93.69 85 ARG B C 1
ATOM 1882 O O . ARG B 1 85 ? -7.758 -23.672 3.877 1 93.69 85 ARG B O 1
ATOM 1889 N N . VAL B 1 86 ? -6.016 -24.203 2.73 1 93.75 86 VAL B N 1
ATOM 1890 C CA . VAL B 1 86 ? -5.094 -23.594 3.68 1 93.75 86 VAL B CA 1
ATOM 1891 C C . VAL B 1 86 ? -5.355 -22.094 3.752 1 93.75 86 VAL B C 1
ATOM 1893 O O . VAL B 1 86 ? -5.375 -21.5 4.84 1 93.75 86 VAL B O 1
ATOM 1896 N N . PHE B 1 87 ? -5.547 -21.516 2.646 1 92.75 87 PHE B N 1
ATOM 1897 C CA . PHE B 1 87 ? -5.82 -20.078 2.564 1 92.75 87 PHE B CA 1
ATOM 1898 C C . PHE B 1 87 ? -7.109 -19.734 3.301 1 92.75 87 PHE B C 1
ATOM 1900 O O . PHE B 1 87 ? -7.16 -18.75 4.035 1 92.75 87 PHE B O 1
ATOM 1907 N N . LYS B 1 88 ? -8.086 -20.5 3.072 1 92.06 88 LYS B N 1
ATOM 1908 C CA . LYS B 1 88 ? -9.359 -20.266 3.756 1 92.06 88 LYS B CA 1
ATOM 1909 C C . LYS B 1 88 ? -9.188 -20.359 5.27 1 92.06 88 LYS B C 1
ATOM 1911 O O . LYS B 1 88 ? -9.75 -19.547 6.008 1 92.06 88 LYS B O 1
ATOM 1916 N N . ALA B 1 89 ? -8.523 -21.328 5.754 1 92.81 89 ALA B N 1
ATOM 1917 C CA . ALA B 1 89 ? -8.25 -21.469 7.184 1 92.81 89 ALA B CA 1
ATOM 1918 C C . ALA B 1 89 ? -7.488 -20.25 7.715 1 92.81 89 ALA B C 1
ATOM 1920 O O . ALA B 1 89 ? -7.805 -19.734 8.781 1 92.81 89 ALA B O 1
ATOM 1921 N N . TYR B 1 90 ? -6.527 -19.828 6.996 1 92.88 90 TYR B N 1
ATOM 1922 C CA . TYR B 1 90 ? -5.707 -18.672 7.336 1 92.88 90 TYR B CA 1
ATOM 1923 C C . TYR B 1 90 ? -6.555 -17.406 7.434 1 92.88 90 TYR B C 1
ATOM 1925 O O . TYR B 1 90 ? -6.465 -16.656 8.422 1 92.88 90 TYR B O 1
ATOM 1933 N N . THR B 1 91 ? -7.418 -17.156 6.469 1 90.44 91 THR B N 1
ATOM 1934 C CA . THR B 1 91 ? -8.234 -15.938 6.445 1 90.44 91 THR B CA 1
ATOM 1935 C C . THR B 1 91 ? -9.297 -15.984 7.535 1 90.44 91 THR B C 1
ATOM 1937 O O . THR B 1 91 ? -9.648 -14.953 8.109 1 90.44 91 THR B O 1
ATOM 1940 N N . SER B 1 92 ? -9.812 -17.141 7.801 1 89.62 92 SER B N 1
ATOM 1941 C CA . SER B 1 92 ? -10.805 -17.297 8.859 1 89.62 92 SER B CA 1
ATOM 1942 C C . SER B 1 92 ? -10.211 -16.969 10.227 1 89.62 92 SER B C 1
ATOM 1944 O O . SER B 1 92 ? -10.891 -16.422 11.094 1 89.62 92 SER B O 1
ATOM 1946 N N . LYS B 1 93 ? -9.078 -17.312 10.391 1 89.44 93 LYS B N 1
ATOM 1947 C CA . LYS B 1 93 ? -8.391 -17.078 11.656 1 89.44 93 LYS B CA 1
ATOM 1948 C C . LYS B 1 93 ? -8.039 -15.602 11.836 1 89.44 93 LYS B C 1
ATOM 1950 O O . LYS B 1 93 ? -8.242 -15.031 12.914 1 89.44 93 LYS B O 1
ATOM 1955 N N . TRP B 1 94 ? -7.574 -14.945 10.797 1 88.62 94 TRP B N 1
ATOM 1956 C CA . TRP B 1 94 ? -6.926 -13.648 10.969 1 88.62 94 TRP B CA 1
ATOM 1957 C C . TRP B 1 94 ? -7.805 -12.523 10.43 1 88.62 94 TRP B C 1
ATOM 1959 O O . TRP B 1 94 ? -7.602 -11.359 10.766 1 88.62 94 TRP B O 1
ATOM 1969 N N . CYS B 1 95 ? -8.75 -12.648 9.625 1 78.31 95 CYS B N 1
ATOM 1970 C CA . CYS B 1 95 ? -9.516 -11.586 8.977 1 78.31 95 CYS B CA 1
ATOM 1971 C C . CYS B 1 95 ? -10.938 -11.539 9.508 1 78.31 95 CYS B C 1
ATOM 1973 O O . CYS B 1 95 ? -11.75 -10.727 9.047 1 78.31 95 CYS B O 1
ATOM 1975 N N . THR B 1 96 ? -11.375 -12.328 10.359 1 67.44 96 THR B N 1
ATOM 1976 C CA . THR B 1 96 ? -12.766 -12.367 10.805 1 67.44 96 THR B CA 1
ATOM 1977 C C . THR B 1 96 ? -13.164 -11.055 11.461 1 67.44 96 THR B C 1
ATOM 1979 O O . THR B 1 96 ? -14.266 -10.547 11.234 1 67.44 96 THR B O 1
ATOM 1982 N N . ASN B 1 97 ? -12.477 -10.562 12.32 1 59.03 97 ASN B N 1
ATOM 1983 C CA . ASN B 1 97 ? -12.867 -9.328 13 1 59.03 97 ASN B CA 1
ATOM 1984 C C . ASN B 1 97 ? -11.922 -8.18 12.664 1 59.03 97 ASN B C 1
ATOM 1986 O O . ASN B 1 97 ? -11.516 -7.426 13.555 1 59.03 97 ASN B O 1
ATOM 1990 N N . GLY B 1 98 ? -11.727 -7.98 11.344 1 57.47 98 GLY B N 1
ATOM 1991 C CA . GLY B 1 98 ? -10.688 -7.008 11.047 1 57.47 98 GLY B CA 1
ATOM 1992 C C . GLY B 1 98 ? -9.297 -7.492 11.414 1 57.47 98 GLY B C 1
ATOM 1993 O O . GLY B 1 98 ? -9.117 -8.648 11.797 1 57.47 98 GLY B O 1
ATOM 1994 N N . LEU B 1 99 ? -8.203 -6.82 11.008 1 58.56 99 LEU B N 1
ATOM 1995 C CA . LEU B 1 99 ? -6.852 -7.258 11.32 1 58.56 99 LEU B CA 1
ATOM 1996 C C . LEU B 1 99 ? -6.516 -6.973 12.781 1 58.56 99 LEU B C 1
ATOM 1998 O O . LEU B 1 99 ? -5.703 -6.094 13.078 1 58.56 99 LEU B O 1
ATOM 2002 N N . HIS B 1 100 ? -7.461 -7.105 13.633 1 64.31 100 HIS B N 1
ATOM 2003 C CA . HIS B 1 100 ? -6.969 -6.949 15 1 64.31 100 HIS B CA 1
ATOM 2004 C C . HIS B 1 100 ? -6.074 -8.117 15.398 1 64.31 100 HIS B C 1
ATOM 2006 O O . HIS B 1 100 ? -6.566 -9.164 15.828 1 64.31 100 HIS B O 1
ATOM 2012 N N . ILE B 1 101 ? -4.84 -7.84 15.102 1 74.94 101 ILE B N 1
ATOM 2013 C CA . ILE B 1 101 ? -3.809 -8.844 15.336 1 74.94 101 ILE B CA 1
ATOM 2014 C C . ILE B 1 101 ? -3.365 -8.797 16.797 1 74.94 101 ILE B C 1
ATOM 2016 O O . ILE B 1 101 ? -2.629 -7.895 17.203 1 74.94 101 ILE B O 1
ATOM 2020 N N . ALA B 1 102 ? -4.043 -9.664 17.609 1 77.94 102 ALA B N 1
ATOM 2021 C CA . ALA B 1 102 ? -3.652 -9.711 19.016 1 77.94 102 ALA B CA 1
ATOM 2022 C C . ALA B 1 102 ? -2.248 -10.289 19.172 1 77.94 102 ALA B C 1
ATOM 2024 O O . ALA B 1 102 ? -1.405 -9.703 19.859 1 77.94 102 ALA B O 1
ATOM 2025 N N . ASN B 1 103 ? -2 -11.43 18.516 1 88.94 103 ASN B N 1
ATOM 2026 C CA . ASN B 1 103 ? -0.681 -12.047 18.531 1 88.94 103 ASN B CA 1
ATOM 2027 C C . ASN B 1 103 ? 0.09 -11.766 17.25 1 88.94 103 ASN B C 1
ATOM 2029 O O . ASN B 1 103 ? 0.05 -12.555 16.312 1 88.94 103 ASN B O 1
ATOM 2033 N N . HIS B 1 104 ? 0.784 -10.727 17.281 1 93.19 104 HIS B N 1
ATOM 2034 C CA . HIS B 1 104 ? 1.486 -10.203 16.125 1 93.19 104 HIS B CA 1
ATOM 2035 C C . HIS B 1 104 ? 2.529 -11.195 15.617 1 93.19 104 HIS B C 1
ATOM 2037 O O . HIS B 1 104 ? 2.625 -11.445 14.414 1 93.19 104 HIS B O 1
ATOM 2043 N N . GLN B 1 105 ? 3.281 -11.758 16.5 1 94.31 105 GLN B N 1
ATOM 2044 C CA . GLN B 1 105 ? 4.348 -12.68 16.109 1 94.31 105 GLN B CA 1
ATOM 2045 C C . GLN B 1 105 ? 3.781 -13.906 15.406 1 94.31 105 GLN B C 1
ATOM 2047 O O . GLN B 1 105 ? 4.316 -14.352 14.391 1 94.31 105 GLN B O 1
ATOM 2052 N N . GLU B 1 106 ? 2.758 -14.461 15.93 1 93.81 106 GLU B N 1
ATOM 2053 C CA . GLU B 1 106 ? 2.115 -15.625 15.312 1 93.81 106 GLU B CA 1
ATOM 2054 C C . GLU B 1 106 ? 1.525 -15.266 13.953 1 93.81 106 GLU B C 1
ATOM 2056 O O . GLU B 1 106 ? 1.658 -16.031 12.992 1 93.81 106 GLU B O 1
ATOM 2061 N N . PHE B 1 107 ? 0.818 -14.133 13.891 1 94.44 107 PHE B N 1
ATOM 2062 C CA . PHE B 1 107 ? 0.25 -13.664 12.633 1 94.44 107 PHE B CA 1
ATOM 2063 C C . PHE B 1 107 ? 1.332 -13.516 11.57 1 94.44 107 PHE B C 1
ATOM 2065 O O . PHE B 1 107 ? 1.177 -14.008 10.445 1 94.44 107 PHE B O 1
ATOM 2072 N N . ALA B 1 108 ? 2.436 -12.883 11.922 1 95.31 108 ALA B N 1
ATOM 2073 C CA . ALA B 1 108 ? 3.527 -12.664 10.977 1 95.31 108 ALA B CA 1
ATOM 2074 C C . ALA B 1 108 ? 4.109 -13.992 10.492 1 95.31 108 ALA B C 1
ATOM 2076 O O . ALA B 1 108 ? 4.363 -14.164 9.305 1 95.31 108 ALA B O 1
ATOM 2077 N N . LYS B 1 109 ? 4.305 -14.883 11.398 1 96.12 109 LYS B N 1
ATOM 2078 C CA . LYS B 1 109 ? 4.867 -16.188 11.062 1 96.12 109 LYS B CA 1
ATOM 2079 C C . LYS B 1 109 ? 3.947 -16.969 10.125 1 96.12 109 LYS B C 1
ATOM 2081 O O . LYS B 1 109 ? 4.395 -17.484 9.102 1 96.12 109 LYS B O 1
ATOM 2086 N N . GLU B 1 110 ? 2.674 -17.062 10.445 1 95 110 GLU B N 1
ATOM 2087 C CA . GLU B 1 110 ? 1.723 -17.797 9.617 1 95 110 GLU B CA 1
ATOM 2088 C C . GLU B 1 110 ? 1.53 -17.125 8.258 1 95 110 GLU B C 1
ATOM 2090 O O . GLU B 1 110 ? 1.311 -17.812 7.254 1 95 110 GLU B O 1
ATOM 2095 N N . SER B 1 111 ? 1.564 -15.82 8.289 1 95.69 111 SER B N 1
ATOM 2096 C CA . SER B 1 111 ? 1.482 -15.102 7.016 1 95.69 111 SER B CA 1
ATOM 2097 C C . SER B 1 111 ? 2.68 -15.414 6.125 1 95.69 111 SER B C 1
ATOM 2099 O O . SER B 1 111 ? 2.521 -15.648 4.926 1 95.69 111 SER B O 1
ATOM 2101 N N . ASP B 1 112 ? 3.832 -15.461 6.672 1 97.25 112 ASP B N 1
ATOM 2102 C CA . ASP B 1 112 ? 5.027 -15.82 5.914 1 97.25 112 ASP B CA 1
ATOM 2103 C C . ASP B 1 112 ? 4.898 -17.219 5.316 1 97.25 112 ASP B C 1
ATOM 2105 O O . ASP B 1 112 ? 5.285 -17.453 4.168 1 97.25 112 ASP B O 1
ATOM 2109 N N . GLU B 1 113 ? 4.41 -18.094 6.086 1 96.88 113 GLU B N 1
ATOM 2110 C CA . GLU B 1 113 ? 4.191 -19.453 5.602 1 96.88 113 GLU B CA 1
ATOM 2111 C C . GLU B 1 113 ? 3.201 -19.469 4.441 1 96.88 113 GLU B C 1
ATOM 2113 O O . GLU B 1 113 ? 3.406 -20.172 3.455 1 96.88 113 GLU B O 1
ATOM 2118 N N . MET B 1 114 ? 2.166 -18.734 4.617 1 96.12 114 MET B N 1
ATOM 2119 C CA . MET B 1 114 ? 1.172 -18.656 3.553 1 96.12 114 MET B CA 1
ATOM 2120 C C . MET B 1 114 ? 1.782 -18.047 2.291 1 96.12 114 MET B C 1
ATOM 2122 O O . MET B 1 114 ? 1.566 -18.562 1.188 1 96.12 114 MET B O 1
ATOM 2126 N N . PHE B 1 115 ? 2.557 -16.969 2.432 1 97.56 115 PHE B N 1
ATOM 2127 C CA . PHE B 1 115 ? 3.201 -16.328 1.297 1 97.56 115 PHE B CA 1
ATOM 2128 C C . PHE B 1 115 ? 4.145 -17.281 0.587 1 97.56 115 PHE B C 1
ATOM 2130 O O . PHE B 1 115 ? 4.223 -17.297 -0.643 1 97.56 115 PHE B O 1
ATOM 2137 N N . GLU B 1 116 ? 4.82 -18.047 1.344 1 97.19 116 GLU B N 1
ATOM 2138 C CA . GLU B 1 116 ? 5.73 -19.031 0.768 1 97.19 116 GLU B CA 1
ATOM 2139 C C . GLU B 1 116 ? 4.973 -20.078 -0.042 1 97.19 116 GLU B C 1
ATOM 2141 O O . GLU B 1 116 ? 5.41 -20.469 -1.129 1 97.19 116 GLU B O 1
ATOM 2146 N N . LEU B 1 117 ? 3.889 -20.562 0.509 1 96 117 LEU B N 1
ATOM 2147 C CA . LEU B 1 117 ? 3.055 -21.531 -0.193 1 96 117 LEU B CA 1
ATOM 2148 C C . LEU B 1 117 ? 2.57 -20.969 -1.524 1 96 117 LEU B C 1
ATOM 2150 O O . LEU B 1 117 ? 2.639 -21.641 -2.553 1 96 117 LEU B O 1
ATOM 2154 N N . VAL B 1 118 ? 2.105 -19.766 -1.501 1 95.5 118 VAL B N 1
ATOM 2155 C CA . VAL B 1 118 ? 1.601 -19.109 -2.703 1 95.5 118 VAL B CA 1
ATOM 2156 C C . VAL B 1 118 ? 2.746 -18.875 -3.686 1 95.5 118 VAL B C 1
ATOM 2158 O O . VAL B 1 118 ? 2.586 -19.078 -4.895 1 95.5 118 VAL B O 1
ATOM 2161 N N . TRP B 1 119 ? 3.881 -18.5 -3.17 1 96.06 119 TRP B N 1
ATOM 2162 C CA . TRP B 1 119 ? 5.051 -18.281 -4.016 1 96.06 119 TRP B CA 1
ATOM 2163 C C . TRP B 1 119 ? 5.43 -19.562 -4.75 1 96.06 119 TRP B C 1
ATOM 2165 O O . TRP B 1 119 ? 5.695 -19.547 -5.957 1 96.06 119 TRP B O 1
ATOM 2175 N N . ASN B 1 120 ? 5.441 -20.594 -4.039 1 95.88 120 ASN B N 1
ATOM 2176 C CA . ASN B 1 120 ? 5.758 -21.891 -4.645 1 95.88 120 ASN B CA 1
ATOM 2177 C C . ASN B 1 120 ? 4.766 -22.25 -5.746 1 95.88 120 ASN B C 1
ATOM 2179 O O . ASN B 1 120 ? 5.152 -22.781 -6.785 1 95.88 120 ASN B O 1
ATOM 2183 N N . ARG B 1 121 ? 3.537 -21.969 -5.488 1 94.38 121 ARG B N 1
ATOM 2184 C CA . ARG B 1 121 ? 2.512 -22.219 -6.5 1 94.38 121 ARG B CA 1
ATOM 2185 C C . ARG B 1 121 ? 2.742 -21.359 -7.738 1 94.38 121 ARG B C 1
ATOM 2187 O O . ARG B 1 121 ? 2.67 -21.844 -8.867 1 94.38 121 ARG B O 1
ATOM 2194 N N . ILE B 1 122 ? 3.043 -20.125 -7.562 1 94.88 122 ILE B N 1
ATOM 2195 C CA . ILE B 1 122 ? 3.312 -19.203 -8.656 1 94.88 122 ILE B CA 1
ATOM 2196 C C . ILE B 1 122 ? 4.5 -19.703 -9.477 1 94.88 122 ILE B C 1
ATOM 2198 O O . ILE B 1 122 ? 4.453 -19.719 -10.711 1 94.88 122 ILE B O 1
ATOM 2202 N N . GLN B 1 123 ? 5.488 -20.141 -8.805 1 96 123 GLN B N 1
ATOM 2203 C CA . GLN B 1 123 ? 6.668 -20.672 -9.484 1 96 123 GLN B CA 1
ATOM 2204 C C . GLN B 1 123 ? 6.324 -21.906 -10.297 1 96 123 GLN B C 1
ATOM 2206 O O . GLN B 1 123 ? 6.742 -22.031 -11.453 1 96 123 GLN B O 1
ATOM 2211 N N . ALA B 1 124 ? 5.574 -22.812 -9.773 1 94.62 124 ALA B N 1
ATOM 2212 C CA . ALA B 1 124 ? 5.172 -24.047 -10.461 1 94.62 124 ALA B CA 1
ATOM 2213 C C . ALA B 1 124 ? 4.332 -23.719 -11.695 1 94.62 124 ALA B C 1
ATOM 2215 O O . ALA B 1 124 ? 4.504 -24.344 -12.75 1 94.62 124 ALA B O 1
ATOM 2216 N N . GLU B 1 125 ? 3.453 -22.781 -11.555 1 94.5 125 GLU B N 1
ATOM 2217 C CA . GLU B 1 125 ? 2.641 -22.391 -12.695 1 94.5 125 GLU B CA 1
ATOM 2218 C C . GLU B 1 125 ? 3.506 -21.781 -13.805 1 94.5 125 GLU B C 1
ATOM 2220 O O . GLU B 1 125 ? 3.389 -22.172 -14.969 1 94.5 125 GLU B O 1
ATOM 2225 N N . SER B 1 126 ? 4.398 -20.891 -13.43 1 94.12 126 SER B N 1
ATOM 2226 C CA . SER B 1 126 ? 5.211 -20.156 -14.391 1 94.12 126 SER B CA 1
ATOM 2227 C C . SER B 1 126 ? 6.238 -21.062 -15.055 1 94.12 126 SER B C 1
ATOM 2229 O O . SER B 1 126 ? 6.578 -20.891 -16.219 1 94.12 126 SER B O 1
ATOM 2231 N N . GLU B 1 127 ? 6.637 -22.031 -14.359 1 95.19 127 GLU B N 1
ATOM 2232 C CA . GLU B 1 127 ? 7.766 -22.828 -14.852 1 95.19 127 GLU B CA 1
ATOM 2233 C C . GLU B 1 127 ? 7.297 -24.156 -15.438 1 95.19 127 GLU B C 1
ATOM 2235 O O . GLU B 1 127 ? 8.023 -24.781 -16.203 1 95.19 127 GLU B O 1
ATOM 2240 N N . GLN B 1 128 ? 6.133 -24.594 -15.102 1 93.81 128 GLN B N 1
ATOM 2241 C CA . GLN B 1 128 ? 5.695 -25.906 -15.531 1 93.81 128 GLN B CA 1
ATOM 2242 C C . GLN B 1 128 ? 4.363 -25.844 -16.266 1 93.81 128 GLN B C 1
ATOM 2244 O O . GLN B 1 128 ? 4.293 -26.125 -17.469 1 93.81 128 GLN B O 1
ATOM 2249 N N . LEU B 1 129 ? 3.318 -25.359 -15.664 1 92.75 129 LEU B N 1
ATOM 2250 C CA . LEU B 1 129 ? 1.968 -25.438 -16.219 1 92.75 129 LEU B CA 1
ATOM 2251 C C . LEU B 1 129 ? 1.858 -24.609 -17.5 1 92.75 129 LEU B C 1
ATOM 2253 O O . LEU B 1 129 ? 1.371 -25.094 -18.516 1 92.75 129 LEU B O 1
ATOM 2257 N N . TYR B 1 130 ? 2.361 -23.422 -17.453 1 93.31 130 TYR B N 1
ATOM 2258 C CA . TYR B 1 130 ? 2.158 -22.516 -18.578 1 93.31 130 TYR B CA 1
ATOM 2259 C C . TYR B 1 130 ? 2.994 -22.938 -19.781 1 93.31 130 TYR B C 1
ATOM 2261 O O . TYR B 1 130 ? 2.486 -23.016 -20.906 1 93.31 130 TYR B O 1
ATOM 2269 N N . PRO B 1 131 ? 4.289 -23.203 -19.578 1 92.06 131 PRO B N 1
ATOM 2270 C CA . PRO B 1 131 ? 5.035 -23.734 -20.719 1 92.06 131 PRO B CA 1
ATOM 2271 C C . PRO B 1 131 ? 4.422 -25.016 -21.281 1 92.06 131 PRO B C 1
ATOM 2273 O O . PRO B 1 131 ? 4.371 -25.203 -22.5 1 92.06 131 PRO B O 1
ATOM 2276 N N . PHE B 1 132 ? 3.969 -25.891 -20.406 1 88.31 132 PHE B N 1
ATOM 2277 C CA . PHE B 1 132 ? 3.32 -27.141 -20.812 1 88.31 132 PHE B CA 1
ATOM 2278 C C . PHE B 1 132 ? 2.072 -26.844 -21.641 1 88.31 132 PHE B C 1
ATOM 2280 O O . PHE B 1 132 ? 1.842 -27.484 -22.672 1 88.31 132 PHE B O 1
ATOM 2287 N N . PHE B 1 133 ? 1.28 -25.953 -21.25 1 89.56 133 PHE B N 1
ATOM 2288 C CA . PHE B 1 133 ? 0.062 -25.562 -21.953 1 89.56 133 PHE B CA 1
ATOM 2289 C C . PHE B 1 133 ? 0.389 -24.953 -23.312 1 89.56 133 PHE B C 1
ATOM 2291 O O . PHE B 1 133 ? -0.295 -25.219 -24.297 1 89.56 133 PHE B O 1
ATOM 2298 N N . ARG B 1 134 ? 1.386 -24.125 -23.359 1 89.19 134 ARG B N 1
ATOM 2299 C CA . ARG B 1 134 ? 1.811 -23.531 -24.625 1 89.19 134 ARG B CA 1
ATOM 2300 C C . ARG B 1 134 ? 2.229 -24.609 -25.609 1 89.19 134 ARG B C 1
ATOM 2302 O O . ARG B 1 134 ? 1.861 -24.547 -26.781 1 89.19 134 ARG B O 1
ATOM 2309 N N . GLU B 1 135 ? 3.027 -25.547 -25.172 1 86.06 135 GLU B N 1
ATOM 2310 C CA . GLU B 1 135 ? 3.457 -26.656 -26.031 1 86.06 135 GLU B CA 1
ATOM 2311 C C . GLU B 1 135 ? 2.264 -27.453 -26.516 1 86.06 135 GLU B C 1
ATOM 2313 O O . GLU B 1 135 ? 2.227 -27.875 -27.688 1 86.06 135 GLU B O 1
ATOM 2318 N N . TYR B 1 136 ? 1.402 -27.625 -25.625 1 82.88 136 TYR B N 1
ATOM 2319 C CA . TYR B 1 136 ? 0.199 -28.375 -25.969 1 82.88 136 TYR B CA 1
ATOM 2320 C C . TYR B 1 136 ? -0.587 -27.672 -27.062 1 82.88 136 TYR B C 1
ATOM 2322 O O . TYR B 1 136 ? -1.027 -28.312 -28.031 1 82.88 136 TYR B O 1
ATOM 2330 N N . ARG B 1 137 ? -0.768 -26.438 -27 1 83.25 137 ARG B N 1
ATOM 2331 C CA . ARG B 1 137 ? -1.516 -25.656 -27.984 1 83.25 137 ARG B CA 1
ATOM 2332 C C . ARG B 1 137 ? -0.78 -25.609 -29.312 1 83.25 137 ARG B C 1
ATOM 2334 O O . ARG B 1 137 ? -1.406 -25.641 -30.375 1 83.25 137 ARG B O 1
ATOM 2341 N N . ASP B 1 138 ? 0.49 -25.484 -29.234 1 82.25 138 ASP B N 1
ATOM 2342 C CA . ASP B 1 138 ? 1.287 -25.406 -30.453 1 82.25 138 ASP B CA 1
ATOM 2343 C C . ASP B 1 138 ? 1.299 -26.734 -31.188 1 82.25 138 ASP B C 1
ATOM 2345 O O . ASP B 1 138 ? 1.45 -26.781 -32.406 1 82.25 138 ASP B O 1
ATOM 2349 N N . ALA B 1 139 ? 1.18 -27.797 -30.422 1 77.5 139 ALA B N 1
ATOM 2350 C CA . ALA B 1 139 ? 1.16 -29.141 -31.016 1 77.5 139 ALA B CA 1
ATOM 2351 C C . ALA B 1 139 ? -0.211 -29.453 -31.609 1 77.5 139 ALA B C 1
ATOM 2353 O O . ALA B 1 139 ? -0.34 -30.344 -32.438 1 77.5 139 ALA B O 1
ATOM 2354 N N . ALA B 1 140 ? -1.164 -28.812 -31.078 1 65.56 140 ALA B N 1
ATOM 2355 C CA . ALA B 1 140 ? -2.502 -29.062 -31.609 1 65.56 140 ALA B CA 1
ATOM 2356 C C . ALA B 1 140 ? -2.74 -28.266 -32.906 1 65.56 140 ALA B C 1
ATOM 2358 O O . ALA B 1 140 ? -2.17 -27.188 -33.094 1 65.56 140 ALA B O 1
#

Solvent-accessible surface area (backbone atoms only — not comparable to full-atom values): 15525 Å² total; per-residue (Å²): 132,89,51,68,68,57,53,50,50,51,45,50,53,50,50,51,46,44,53,49,48,54,59,38,42,73,37,67,73,48,42,70,31,67,68,45,47,52,52,49,51,49,42,54,49,52,48,60,62,51,73,64,60,57,51,63,58,42,56,64,51,56,71,63,81,46,67,70,52,40,52,55,46,50,51,52,53,51,52,50,55,52,52,51,51,53,48,51,55,51,45,58,72,54,52,68,76,49,72,75,64,84,56,52,69,61,51,38,52,54,48,48,53,50,44,49,54,52,48,52,50,47,48,47,39,68,71,42,52,48,56,50,50,51,52,51,57,70,72,95,130,89,51,67,69,57,53,51,49,51,45,50,53,48,51,50,44,43,52,50,46,56,58,36,42,72,38,68,72,47,42,67,32,68,66,46,47,51,53,48,50,49,42,54,50,52,49,60,62,51,72,63,59,57,52,61,59,44,56,62,51,55,71,64,81,46,68,72,52,41,51,54,44,50,51,54,52,52,52,49,53,50,53,50,51,53,48,50,55,52,45,57,72,51,51,68,76,49,76,71,66,81,57,51,70,60,51,40,53,53,49,49,53,50,46,49,54,52,48,52,51,46,49,47,38,68,69,42,52,48,56,52,51,50,52,50,56,71,72,96

Organism: NCBI:txid28181